Protein AF-0000000075677744 (afdb_homodimer)

Structure (mmCIF, N/CA/C/O backbone):
data_AF-0000000075677744-model_v1
#
loop_
_entity.id
_entity.type
_entity.pdbx_description
1 polymer 'Histidine triad nucleotide-binding protein 1-like isoform X4'
#
loop_
_atom_site.group_PDB
_atom_site.id
_atom_site.type_symbol
_atom_site.label_atom_id
_atom_site.label_alt_id
_atom_site.label_comp_id
_atom_site.label_asym_id
_atom_site.label_entity_id
_atom_site.label_seq_id
_atom_site.pdbx_PDB_ins_code
_atom_site.Cartn_x
_atom_site.Cartn_y
_atom_site.Cartn_z
_atom_site.occupancy
_atom_site.B_iso_or_equiv
_atom_site.auth_seq_id
_atom_site.auth_comp_id
_atom_site.auth_asym_id
_atom_site.auth_atom_id
_atom_site.pdbx_PDB_model_num
ATOM 1 N N . MET A 1 1 ? 2.533 -18.406 10.32 1 29.03 1 MET A N 1
ATOM 2 C CA . MET A 1 1 ? 3.152 -17.172 10.766 1 29.03 1 MET A CA 1
ATOM 3 C C . MET A 1 1 ? 4.602 -17.094 10.305 1 29.03 1 MET A C 1
ATOM 5 O O . MET A 1 1 ? 5.09 -16 9.969 1 29.03 1 MET A O 1
ATOM 9 N N . ALA A 1 2 ? 5.352 -18.141 10.594 1 37.75 2 ALA A N 1
ATOM 10 C CA . ALA A 1 2 ? 6.781 -18.438 10.562 1 37.75 2 ALA A CA 1
ATOM 11 C C . ALA A 1 2 ? 7.32 -18.391 9.141 1 37.75 2 ALA A C 1
ATOM 13 O O . ALA A 1 2 ? 8.445 -17.938 8.906 1 37.75 2 ALA A O 1
ATOM 14 N N . ASP A 1 3 ? 6.336 -18.734 8.195 1 43.22 3 ASP A N 1
ATOM 15 C CA . ASP A 1 3 ? 6.805 -19.281 6.922 1 43.22 3 ASP A CA 1
ATOM 16 C C . ASP A 1 3 ? 7.078 -18.156 5.922 1 43.22 3 ASP A C 1
ATOM 18 O O . ASP A 1 3 ? 8.062 -18.203 5.18 1 43.22 3 ASP A O 1
ATOM 22 N N . GLU A 1 4 ? 6.234 -17.047 6.016 1 44.53 4 GLU A N 1
ATOM 23 C CA . GLU A 1 4 ? 6.453 -16.062 4.969 1 44.53 4 GLU A CA 1
ATOM 24 C C . GLU A 1 4 ? 7.77 -15.312 5.184 1 44.53 4 GLU A C 1
ATOM 26 O O . GLU A 1 4 ? 8.5 -15.047 4.227 1 44.53 4 GLU A O 1
ATOM 31 N N . VAL A 1 5 ? 8.047 -14.969 6.465 1 43.31 5 VAL A N 1
ATOM 32 C CA . VAL A 1 5 ? 9.297 -14.289 6.812 1 43.31 5 VAL A CA 1
ATOM 33 C C . VAL A 1 5 ? 10.484 -15.172 6.438 1 43.31 5 VAL A C 1
ATOM 35 O O . VAL A 1 5 ? 11.477 -14.68 5.895 1 43.31 5 VAL A O 1
ATOM 38 N N . THR A 1 6 ? 10.289 -16.391 6.824 1 42.97 6 THR A N 1
ATOM 39 C CA . THR A 1 6 ? 11.359 -17.328 6.52 1 42.97 6 THR A CA 1
ATOM 40 C C . THR A 1 6 ? 11.562 -17.453 5.012 1 42.97 6 THR A C 1
ATOM 42 O O . THR A 1 6 ? 12.695 -17.484 4.527 1 42.97 6 THR A O 1
ATOM 45 N N . LYS A 1 7 ? 10.484 -17.594 4.281 1 49.62 7 LYS A N 1
ATOM 46 C CA . LYS A 1 7 ? 10.586 -17.688 2.828 1 49.62 7 LYS A CA 1
ATOM 47 C C . LYS A 1 7 ? 11.195 -16.422 2.23 1 49.62 7 LYS A C 1
ATOM 49 O O . LYS A 1 7 ? 11.969 -16.5 1.272 1 49.62 7 LYS A O 1
ATOM 54 N N . ALA A 1 8 ? 10.875 -15.266 2.805 1 48.69 8 ALA A N 1
ATOM 55 C CA . ALA A 1 8 ? 11.422 -13.984 2.357 1 48.69 8 ALA A CA 1
ATOM 56 C C . ALA A 1 8 ? 12.945 -13.977 2.436 1 48.69 8 ALA A C 1
ATOM 58 O O . ALA A 1 8 ? 13.609 -13.383 1.585 1 48.69 8 ALA A O 1
ATOM 59 N N . HIS A 1 9 ? 13.445 -14.57 3.41 1 44.53 9 HIS A N 1
ATOM 60 C CA . HIS A 1 9 ? 14.891 -14.57 3.609 1 44.53 9 HIS A CA 1
ATOM 61 C C . HIS A 1 9 ? 15.586 -15.414 2.545 1 44.53 9 HIS A C 1
ATOM 63 O O . HIS A 1 9 ? 16.75 -15.164 2.221 1 44.53 9 HIS A O 1
ATOM 69 N N . SER A 1 10 ? 14.836 -16.312 2.111 1 46.12 10 SER A N 1
ATOM 70 C CA . SER A 1 10 ? 15.477 -17.203 1.137 1 46.12 10 SER A CA 1
ATOM 71 C C . SER A 1 10 ? 15.102 -16.812 -0.289 1 46.12 10 SER A C 1
ATOM 73 O O . SER A 1 10 ? 15.688 -17.312 -1.25 1 46.12 10 SER A O 1
ATOM 75 N N . ALA A 1 11 ? 14.125 -15.867 -0.365 1 52.75 11 ALA A N 1
ATOM 76 C CA . ALA A 1 11 ? 13.672 -15.469 -1.693 1 52.75 11 ALA A CA 1
ATOM 77 C C . ALA A 1 11 ? 14.695 -14.562 -2.375 1 52.75 11 ALA A C 1
ATOM 79 O O . ALA A 1 11 ? 15.359 -13.766 -1.715 1 52.75 11 ALA A O 1
ATOM 80 N N . ARG A 1 12 ? 15.242 -14.93 -3.475 1 52.38 12 ARG A N 1
ATOM 81 C CA . ARG A 1 12 ? 16.203 -14.117 -4.203 1 52.38 12 ARG A CA 1
ATOM 82 C C . ARG A 1 12 ? 15.547 -13.383 -5.363 1 52.38 12 ARG A C 1
ATOM 84 O O . ARG A 1 12 ? 14.539 -13.852 -5.906 1 52.38 12 ARG A O 1
ATOM 91 N N . GLU A 1 13 ? 15.953 -12.008 -5.551 1 58.19 13 GLU A N 1
ATOM 92 C CA . GLU A 1 13 ? 15.672 -11.281 -6.789 1 58.19 13 GLU A CA 1
ATOM 93 C C . GLU A 1 13 ? 16.188 -12.047 -8.008 1 58.19 13 GLU A C 1
ATOM 95 O O . GLU A 1 13 ? 17.25 -12.68 -7.949 1 58.19 13 GLU A O 1
ATOM 100 N N . GLY A 1 14 ? 15.227 -12.406 -8.898 1 62.28 14 GLY A N 1
ATOM 101 C CA . GLY A 1 14 ? 15.68 -13.047 -10.125 1 62.28 14 GLY A CA 1
ATOM 102 C C . GLY A 1 14 ? 14.953 -14.344 -10.422 1 62.28 14 GLY A C 1
ATOM 103 O O . GLY A 1 14 ? 14.438 -15 -9.516 1 62.28 14 GLY A O 1
ATOM 104 N N . GLY A 1 15 ? 14.641 -14.477 -11.633 1 67.56 15 GLY A N 1
ATOM 105 C CA . GLY A 1 15 ? 14.125 -15.695 -12.234 1 67.56 15 GLY A CA 1
ATOM 106 C C . GLY A 1 15 ? 12.609 -15.781 -12.219 1 67.56 15 GLY A C 1
ATOM 107 O O . GLY A 1 15 ? 11.93 -14.773 -12 1 67.56 15 GLY A O 1
ATOM 108 N N . ASP A 1 16 ? 12.047 -16.859 -12.547 1 84.62 16 ASP A N 1
ATOM 109 C CA . ASP A 1 16 ? 10.617 -17.172 -12.586 1 84.62 16 ASP A CA 1
ATOM 110 C C . ASP A 1 16 ? 10.07 -17.375 -11.18 1 84.62 16 ASP A C 1
ATOM 112 O O . ASP A 1 16 ? 10.734 -17.969 -10.328 1 84.62 16 ASP A O 1
ATOM 116 N N . THR A 1 17 ? 9.07 -16.625 -10.727 1 90.19 17 THR A N 1
ATOM 117 C CA . THR A 1 17 ? 8.422 -16.781 -9.43 1 90.19 17 THR A CA 1
ATOM 118 C C . THR A 1 17 ? 7.117 -17.562 -9.578 1 90.19 17 THR A C 1
ATOM 120 O O . THR A 1 17 ? 6.68 -17.844 -10.695 1 90.19 17 THR A O 1
ATOM 123 N N . ILE A 1 18 ? 6.59 -18.016 -8.461 1 91.75 18 ILE A N 1
ATOM 124 C CA . ILE A 1 18 ? 5.305 -18.688 -8.469 1 91.75 18 ILE A CA 1
ATOM 125 C C . ILE A 1 18 ? 4.246 -17.797 -9.109 1 91.75 18 ILE A C 1
ATOM 127 O O . ILE A 1 18 ? 3.309 -18.297 -9.742 1 91.75 18 ILE A O 1
ATOM 131 N N . PHE A 1 19 ? 4.434 -16.5 -8.969 1 95.25 19 PHE A N 1
ATOM 132 C CA . PHE A 1 19 ? 3.486 -15.562 -9.57 1 95.25 19 PHE A CA 1
ATOM 133 C C . PHE A 1 19 ? 3.57 -15.609 -11.086 1 95.25 19 PHE A C 1
ATOM 135 O O . PHE A 1 19 ? 2.553 -15.492 -11.773 1 95.25 19 PHE A O 1
ATOM 142 N N . GLY A 1 20 ? 4.812 -15.719 -11.539 1 94.19 20 GLY A N 1
ATOM 143 C CA . GLY A 1 20 ? 4.941 -15.922 -12.977 1 94.19 20 GLY A CA 1
ATOM 144 C C . GLY A 1 20 ? 4.184 -17.141 -13.469 1 94.19 20 GLY A C 1
ATOM 145 O O . GLY A 1 20 ? 3.537 -17.078 -14.523 1 94.19 20 GLY A O 1
ATOM 146 N N . LYS A 1 21 ? 4.238 -18.203 -12.75 1 94.5 21 LYS A N 1
ATOM 147 C CA . LYS A 1 21 ? 3.539 -19.438 -13.109 1 94.5 21 LYS A CA 1
ATOM 148 C C . LYS A 1 21 ? 2.027 -19.25 -13.07 1 94.5 21 LYS A C 1
ATOM 150 O O . LYS A 1 21 ? 1.303 -19.797 -13.898 1 94.5 21 LYS A O 1
ATOM 155 N N . ILE A 1 22 ? 1.556 -18.516 -12.102 1 95.5 22 ILE A N 1
ATOM 156 C CA . ILE A 1 22 ? 0.131 -18.219 -12 1 95.5 22 ILE A CA 1
ATOM 157 C C . ILE A 1 22 ? -0.313 -17.391 -13.211 1 95.5 22 ILE A C 1
ATOM 159 O O . ILE A 1 22 ? -1.348 -17.672 -13.812 1 95.5 22 ILE A O 1
ATOM 163 N N . ILE A 1 23 ? 0.49 -16.375 -13.594 1 96.12 23 ILE A N 1
ATOM 164 C CA . ILE A 1 23 ? 0.178 -15.492 -14.711 1 96.12 23 ILE A CA 1
ATOM 165 C C . ILE A 1 23 ? 0.084 -16.312 -16 1 96.12 23 ILE A C 1
ATOM 167 O O . ILE A 1 23 ? -0.808 -16.078 -16.812 1 96.12 23 ILE A O 1
ATOM 171 N N . ARG A 1 24 ? 0.917 -17.234 -16.125 1 95.31 24 ARG A N 1
ATOM 172 C CA . ARG A 1 24 ? 0.969 -18.062 -17.328 1 95.31 24 ARG A CA 1
ATOM 173 C C . ARG A 1 24 ? 0.011 -19.25 -17.219 1 95.31 24 ARG A C 1
ATOM 175 O O . ARG A 1 24 ? 0.01 -20.125 -18.062 1 95.31 24 ARG A O 1
ATOM 182 N N . LYS A 1 25 ? -0.704 -19.406 -16.172 1 95.88 25 LYS A N 1
ATOM 183 C CA . LYS A 1 25 ? -1.74 -20.406 -15.93 1 95.88 25 LYS A CA 1
ATOM 184 C C . LYS A 1 25 ? -1.143 -21.812 -15.852 1 95.88 25 LYS A C 1
ATOM 186 O O . LYS A 1 25 ? -1.769 -22.781 -16.281 1 95.88 25 LYS A O 1
ATOM 191 N N . GLU A 1 26 ? 0.075 -21.859 -15.406 1 94.25 26 GLU A N 1
ATOM 192 C CA . GLU A 1 26 ? 0.743 -23.141 -15.234 1 94.25 26 GLU A CA 1
ATOM 193 C C . GLU A 1 26 ? 0.344 -23.797 -13.914 1 94.25 26 GLU A C 1
ATOM 195 O O . GLU A 1 26 ? 0.481 -25.016 -13.75 1 94.25 26 GLU A O 1
ATOM 200 N N . ILE A 1 27 ? -0.038 -23.047 -12.938 1 93.31 27 ILE A N 1
ATOM 201 C CA . ILE A 1 27 ? -0.562 -23.562 -11.672 1 93.31 27 ILE A CA 1
ATOM 202 C C . ILE A 1 27 ? -1.9 -22.891 -11.367 1 93.31 27 ILE A C 1
ATOM 204 O O . ILE A 1 27 ? -2.146 -21.75 -11.781 1 93.31 27 ILE A O 1
ATOM 208 N N . PRO A 1 28 ? -2.699 -23.672 -10.641 1 94.81 28 PRO A N 1
ATOM 209 C CA . PRO A 1 28 ? -4.016 -23.109 -10.344 1 94.81 28 PRO A CA 1
ATOM 210 C C . PRO A 1 28 ? -3.955 -22 -9.289 1 94.81 28 PRO A C 1
ATOM 212 O O . PRO A 1 28 ? -3.105 -22.047 -8.398 1 94.81 28 PRO A O 1
ATOM 215 N N . ALA A 1 29 ? -4.781 -21.031 -9.328 1 95.56 29 ALA A N 1
ATOM 216 C CA . ALA A 1 29 ? -5.027 -19.969 -8.359 1 95.56 29 ALA A CA 1
ATOM 217 C C . ALA A 1 29 ? -6.5 -19.562 -8.367 1 95.56 29 ALA A C 1
ATOM 219 O O . ALA A 1 29 ? -7.191 -19.719 -9.375 1 95.56 29 ALA A O 1
ATOM 220 N N . ASP A 1 30 ? -6.984 -19.188 -7.262 1 97.88 30 ASP A N 1
ATOM 221 C CA . ASP A 1 30 ? -8.344 -18.656 -7.18 1 97.88 30 ASP A CA 1
ATOM 222 C C . ASP A 1 30 ? -8.406 -17.219 -7.664 1 97.88 30 ASP A C 1
ATOM 224 O O . ASP A 1 30 ? -8.453 -16.281 -6.855 1 97.88 30 ASP A O 1
ATOM 228 N N . ILE A 1 31 ? -8.492 -17.062 -8.969 1 98.38 31 ILE A N 1
ATOM 229 C CA . ILE A 1 31 ? -8.43 -15.758 -9.617 1 98.38 31 ILE A CA 1
ATOM 230 C C . ILE A 1 31 ? -9.773 -15.047 -9.469 1 98.38 31 ILE A C 1
ATOM 232 O O . ILE A 1 31 ? -10.82 -15.617 -9.789 1 98.38 31 ILE A O 1
ATOM 236 N N . ILE A 1 32 ? -9.711 -13.828 -9.039 1 98.75 32 ILE A N 1
ATOM 237 C CA . ILE A 1 32 ? -10.961 -13.102 -8.836 1 98.75 32 ILE A CA 1
ATOM 238 C C . ILE A 1 32 ? -11.047 -11.938 -9.812 1 98.75 32 ILE A C 1
ATOM 240 O O . ILE A 1 32 ? -12.094 -11.297 -9.945 1 98.75 32 ILE A O 1
ATOM 244 N N . TYR A 1 33 ? -9.984 -11.594 -10.445 1 98.88 33 TYR A N 1
ATOM 245 C CA . TYR A 1 33 ? -9.953 -10.539 -11.453 1 98.88 33 TYR A CA 1
ATOM 246 C C . TYR A 1 33 ? -8.766 -10.711 -12.383 1 98.88 33 TYR A C 1
ATOM 248 O O . TYR A 1 33 ? -7.684 -11.125 -11.953 1 98.88 33 TYR A O 1
ATOM 256 N N . GLU A 1 34 ? -8.953 -10.414 -13.594 1 98.69 34 GLU A N 1
ATOM 257 C CA . GLU A 1 34 ? -7.852 -10.414 -14.547 1 98.69 34 GLU A CA 1
ATOM 258 C C . GLU A 1 34 ? -8.117 -9.453 -15.703 1 98.69 34 GLU A C 1
ATOM 260 O O . GLU A 1 34 ? -9.242 -9.375 -16.203 1 98.69 34 GLU A O 1
ATOM 265 N N . ASP A 1 35 ? -7.18 -8.719 -16.094 1 98.56 35 ASP A N 1
ATOM 266 C CA . ASP A 1 35 ? -7.184 -7.957 -17.328 1 98.56 35 ASP A CA 1
ATOM 267 C C . ASP A 1 35 ? -5.82 -8.016 -18.016 1 98.56 35 ASP A C 1
ATOM 269 O O . ASP A 1 35 ? -5.016 -8.906 -17.734 1 98.56 35 ASP A O 1
ATOM 273 N N . ASP A 1 36 ? -5.504 -7.129 -18.922 1 98.12 36 ASP A N 1
ATOM 274 C CA . ASP A 1 36 ? -4.281 -7.211 -19.719 1 98.12 36 ASP A CA 1
ATOM 275 C C . ASP A 1 36 ? -3.059 -6.828 -18.891 1 98.12 36 ASP A C 1
ATOM 277 O O . ASP A 1 36 ? -1.935 -7.215 -19.219 1 98.12 36 ASP A O 1
ATOM 281 N N . GLN A 1 37 ? -3.246 -6.18 -17.766 1 98.69 37 GLN A N 1
ATOM 282 C CA . GLN A 1 37 ? -2.115 -5.594 -17.062 1 98.69 37 GLN A CA 1
ATOM 283 C C . GLN A 1 37 ? -1.858 -6.316 -15.742 1 98.69 37 GLN A C 1
ATOM 285 O O . GLN A 1 37 ? -0.738 -6.301 -15.227 1 98.69 37 GLN A O 1
ATOM 290 N N . CYS A 1 38 ? -2.908 -6.871 -15.148 1 98.69 38 CYS A N 1
ATOM 291 C CA . CYS A 1 38 ? -2.703 -7.414 -13.812 1 98.69 38 CYS A CA 1
ATOM 292 C C . CYS A 1 38 ? -3.672 -8.555 -13.531 1 98.69 38 CYS A C 1
ATOM 294 O O . CYS A 1 38 ? -4.535 -8.859 -14.359 1 98.69 38 CYS A O 1
ATOM 296 N N . LEU A 1 39 ? -3.361 -9.234 -12.523 1 98.31 39 LEU A N 1
ATOM 297 C CA . LEU A 1 39 ? -4.141 -10.344 -12 1 98.31 39 LEU A CA 1
ATOM 298 C C . LEU A 1 39 ? -4.367 -10.188 -10.5 1 98.31 39 LEU A C 1
ATOM 300 O O . LEU A 1 39 ? -3.492 -9.695 -9.781 1 98.31 39 LEU A O 1
ATOM 304 N N . ALA A 1 40 ? -5.602 -10.555 -10.008 1 98.88 40 ALA A N 1
ATOM 305 C CA . ALA A 1 40 ? -5.883 -10.648 -8.578 1 98.88 40 ALA A CA 1
ATOM 306 C C . ALA A 1 40 ? -6.348 -12.055 -8.203 1 98.88 40 ALA A C 1
ATOM 308 O O . ALA A 1 40 ? -7.129 -12.672 -8.93 1 98.88 40 ALA A O 1
ATOM 309 N N . PHE A 1 41 ? -5.867 -12.578 -7.121 1 98.69 41 PHE A N 1
ATOM 310 C CA . PHE A 1 41 ? -6.242 -13.914 -6.691 1 98.69 41 PHE A CA 1
ATOM 311 C C . PHE A 1 41 ? -6.156 -14.047 -5.176 1 98.69 41 PHE A C 1
ATOM 313 O O . PHE A 1 41 ? -5.406 -13.312 -4.527 1 98.69 41 PHE A O 1
ATOM 320 N N . ARG A 1 42 ? -6.906 -14.898 -4.645 1 98.5 42 ARG A N 1
ATOM 321 C CA . ARG A 1 42 ? -6.926 -15.094 -3.201 1 98.5 42 ARG A CA 1
ATOM 322 C C . ARG A 1 42 ? -5.672 -15.828 -2.73 1 98.5 42 ARG A C 1
ATOM 324 O O . ARG A 1 42 ? -5.219 -16.781 -3.377 1 98.5 42 ARG A O 1
ATOM 331 N N . ASP A 1 43 ? -5.145 -15.344 -1.706 1 97.12 43 ASP A N 1
ATOM 332 C CA . ASP A 1 43 ? -3.969 -16 -1.145 1 97.12 43 ASP A CA 1
ATOM 333 C C . ASP A 1 43 ? -4.328 -17.359 -0.546 1 97.12 43 ASP A C 1
ATOM 335 O O . ASP A 1 43 ? -5.355 -17.5 0.123 1 97.12 43 ASP A O 1
ATOM 339 N N . ILE A 1 44 ? -3.562 -18.312 -0.699 1 93.81 44 ILE A N 1
ATOM 340 C CA . ILE A 1 44 ? -3.844 -19.672 -0.247 1 93.81 44 ILE A CA 1
ATOM 341 C C . ILE A 1 44 ? -3.52 -19.797 1.24 1 93.81 44 ILE A C 1
ATOM 343 O O . ILE A 1 44 ? -3.936 -20.75 1.893 1 93.81 44 ILE A O 1
ATOM 347 N N . ASN A 1 45 ? -2.705 -18.953 1.801 1 94.31 45 ASN A N 1
ATOM 348 C CA . ASN A 1 45 ? -2.41 -18.844 3.227 1 94.31 45 ASN A CA 1
ATOM 349 C C . ASN A 1 45 ? -2.893 -17.531 3.812 1 94.31 45 ASN A C 1
ATOM 351 O O . ASN A 1 45 ? -2.084 -16.703 4.246 1 94.31 45 ASN A O 1
ATOM 355 N N . PRO A 1 46 ? -4.105 -17.391 3.904 1 97.19 46 PRO A N 1
ATOM 356 C CA . PRO A 1 46 ? -4.66 -16.078 4.285 1 97.19 46 PRO A CA 1
ATOM 357 C C . PRO A 1 46 ? -4.273 -15.672 5.703 1 97.19 46 PRO A C 1
ATOM 359 O O . PRO A 1 46 ? -4.227 -16.516 6.605 1 97.19 46 PRO A O 1
ATOM 362 N N . GLN A 1 47 ? -3.891 -14.414 5.871 1 97.25 47 GLN A N 1
ATOM 363 C CA . GLN A 1 47 ? -3.555 -13.82 7.16 1 97.25 47 GLN A CA 1
ATOM 364 C C . GLN A 1 47 ? -4.734 -13.031 7.727 1 97.25 47 GLN A C 1
ATOM 366 O O . GLN A 1 47 ? -4.602 -12.344 8.742 1 97.25 47 GLN A O 1
ATOM 371 N N . ALA A 1 48 ? -5.902 -12.984 7.117 1 98.06 48 ALA A N 1
ATOM 372 C CA . ALA A 1 48 ? -7.18 -12.383 7.488 1 98.06 48 ALA A CA 1
ATOM 373 C C . ALA A 1 48 ? -8.344 -13.117 6.82 1 98.06 48 ALA A C 1
ATOM 375 O O . ALA A 1 48 ? -8.141 -13.906 5.895 1 98.06 48 ALA A O 1
ATOM 376 N N . PRO A 1 49 ? -9.57 -12.93 7.289 1 98.62 49 PRO A N 1
ATOM 377 C CA . PRO A 1 49 ? -10.703 -13.617 6.672 1 98.62 49 PRO A CA 1
ATOM 378 C C . PRO A 1 49 ? -10.781 -13.391 5.164 1 98.62 49 PRO A C 1
ATOM 380 O O . PRO A 1 49 ? -11.148 -14.305 4.418 1 98.62 49 PRO A O 1
ATOM 383 N N . VAL A 1 50 ? -10.531 -12.219 4.754 1 98.69 50 VAL A N 1
ATOM 384 C CA . VAL A 1 50 ? -10.352 -11.898 3.342 1 98.69 50 VAL A CA 1
ATOM 385 C C . VAL A 1 50 ? -8.906 -11.492 3.088 1 98.69 50 VAL A C 1
ATOM 387 O O . VAL A 1 50 ? -8.375 -10.594 3.758 1 98.69 50 VAL A O 1
ATOM 390 N N . HIS A 1 51 ? -8.211 -12.133 2.305 1 98.81 51 HIS A N 1
ATOM 391 C CA . HIS A 1 51 ? -6.836 -11.844 1.922 1 98.81 51 HIS A CA 1
ATOM 392 C C . HIS A 1 51 ? -6.582 -12.203 0.463 1 98.81 51 HIS A C 1
ATOM 394 O O . HIS A 1 51 ? -6.59 -13.383 0.1 1 98.81 51 HIS A O 1
ATOM 400 N N . PHE A 1 52 ? -6.406 -11.266 -0.363 1 98.88 52 PHE A N 1
ATOM 401 C CA . PHE A 1 52 ? -6.082 -11.508 -1.764 1 98.88 52 PHE A CA 1
ATOM 402 C C . PHE A 1 52 ? -4.922 -10.625 -2.211 1 98.88 52 PHE A C 1
ATOM 404 O O . PHE A 1 52 ? -4.539 -9.688 -1.504 1 98.88 52 PHE A O 1
ATOM 411 N N . LEU A 1 53 ? -4.359 -10.953 -3.344 1 98.81 53 LEU A N 1
ATOM 412 C CA . LEU A 1 53 ? -3.217 -10.25 -3.918 1 98.81 53 LEU A CA 1
ATOM 413 C C . LEU A 1 53 ? -3.58 -9.633 -5.266 1 98.81 53 LEU A C 1
ATOM 415 O O . LEU A 1 53 ? -4.363 -10.211 -6.023 1 98.81 53 LEU A O 1
ATOM 419 N N . VAL A 1 54 ? -3.105 -8.523 -5.57 1 98.94 54 VAL A N 1
ATOM 420 C CA . VAL A 1 54 ? -3.121 -7.926 -6.902 1 98.94 54 VAL A CA 1
ATOM 421 C C . VAL A 1 54 ? -1.693 -7.805 -7.434 1 98.94 54 VAL A C 1
ATOM 423 O O . VAL A 1 54 ? -0.835 -7.199 -6.785 1 98.94 54 VAL A O 1
ATOM 426 N N . ILE A 1 55 ? -1.414 -8.391 -8.578 1 98.69 55 ILE A N 1
ATOM 427 C CA . ILE A 1 55 ? -0.049 -8.422 -9.086 1 98.69 55 ILE A CA 1
ATOM 428 C C . ILE A 1 55 ? -0.032 -7.957 -10.539 1 98.69 55 ILE A C 1
ATOM 430 O O . ILE A 1 55 ? -0.978 -8.211 -11.289 1 98.69 55 ILE A O 1
ATOM 434 N N . PRO A 1 56 ? 0.981 -7.195 -10.93 1 98.75 56 PRO A N 1
ATOM 435 C CA . PRO A 1 56 ? 1.153 -6.895 -12.352 1 98.75 56 PRO A CA 1
ATOM 436 C C . PRO A 1 56 ? 1.616 -8.109 -13.156 1 98.75 56 PRO A C 1
ATOM 438 O O . PRO A 1 56 ? 2.371 -8.938 -12.648 1 98.75 56 PRO A O 1
ATOM 441 N N . LYS A 1 57 ? 1.139 -8.203 -14.352 1 97.88 57 LYS A N 1
ATOM 442 C CA . LYS A 1 57 ? 1.668 -9.227 -15.242 1 97.88 57 LYS A CA 1
ATOM 443 C C . LYS A 1 57 ? 3.109 -8.922 -15.641 1 97.88 57 LYS A C 1
ATOM 445 O O . LYS A 1 57 ? 3.902 -9.836 -15.875 1 97.88 57 LYS A O 1
ATOM 450 N N . LYS A 1 58 ? 3.434 -7.641 -15.758 1 96.94 58 LYS A N 1
ATOM 451 C CA . LYS A 1 58 ? 4.824 -7.23 -15.945 1 96.94 58 LYS A CA 1
ATOM 452 C C . LYS A 1 58 ? 5.68 -7.633 -14.742 1 96.94 58 LYS A C 1
ATOM 454 O O . LYS A 1 58 ? 5.32 -7.348 -13.602 1 96.94 58 LYS A O 1
ATOM 459 N N . PRO A 1 59 ? 6.758 -8.305 -14.977 1 95.69 59 PRO A N 1
ATOM 460 C CA . PRO A 1 59 ? 7.613 -8.688 -13.852 1 95.69 59 PRO A CA 1
ATOM 461 C C . PRO A 1 59 ? 8.375 -7.5 -13.266 1 95.69 59 PRO A C 1
ATOM 463 O O . PRO A 1 59 ? 9.305 -6.988 -13.891 1 95.69 59 PRO A O 1
ATOM 466 N N . ILE A 1 60 ? 8 -7.035 -12.18 1 96.88 60 ILE A N 1
ATOM 467 C CA . ILE A 1 60 ? 8.695 -6.035 -11.367 1 96.88 60 ILE A CA 1
ATOM 468 C C . ILE A 1 60 ? 9.094 -6.645 -10.031 1 96.88 60 ILE A C 1
ATOM 470 O O . ILE A 1 60 ? 8.242 -6.98 -9.211 1 96.88 60 ILE A O 1
ATOM 474 N N . PRO A 1 61 ? 10.32 -6.758 -9.781 1 97 61 PRO A N 1
ATOM 475 C CA . PRO A 1 61 ? 10.734 -7.539 -8.609 1 97 61 PRO A CA 1
ATOM 476 C C . PRO A 1 61 ? 10.391 -6.855 -7.289 1 97 61 PRO A C 1
ATOM 478 O O . PRO A 1 61 ? 10.039 -7.531 -6.316 1 97 61 PRO A O 1
ATOM 481 N N . GLN A 1 62 ? 10.547 -5.512 -7.254 1 98 62 GLN A N 1
ATOM 482 C CA . GLN A 1 62 ? 10.32 -4.695 -6.066 1 98 62 GLN A CA 1
ATOM 483 C C . GLN A 1 62 ? 9.773 -3.32 -6.441 1 98 62 GLN A C 1
ATOM 485 O O . GLN A 1 62 ? 10.078 -2.799 -7.52 1 98 62 GLN A O 1
ATOM 490 N N . LEU A 1 63 ? 8.977 -2.799 -5.512 1 98.69 63 LEU A N 1
ATOM 491 C CA . LEU A 1 63 ? 8.531 -1.427 -5.742 1 98.69 63 LEU A CA 1
ATOM 492 C C . LEU A 1 63 ? 9.727 -0.486 -5.859 1 98.69 63 LEU A C 1
ATOM 494 O O . LEU A 1 63 ? 9.734 0.411 -6.707 1 98.69 63 LEU A O 1
ATOM 498 N N . SER A 1 64 ? 10.766 -0.707 -5.004 1 98.56 64 SER A N 1
ATOM 499 C CA . SER A 1 64 ? 11.969 0.124 -5.016 1 98.56 64 SER A CA 1
ATOM 500 C C . SER A 1 64 ? 12.695 0.03 -6.352 1 98.56 64 SER A C 1
ATOM 502 O O . SER A 1 64 ? 13.516 0.891 -6.68 1 98.56 64 SER A O 1
ATOM 504 N N . LYS A 1 65 ? 12.422 -0.964 -7.152 1 97.62 65 LYS A N 1
ATOM 505 C CA . LYS A 1 65 ? 13.102 -1.182 -8.43 1 97.62 65 LYS A CA 1
ATOM 506 C C . LYS A 1 65 ? 12.18 -0.855 -9.602 1 97.62 65 LYS A C 1
ATOM 508 O O . LYS A 1 65 ? 12.57 -1.017 -10.766 1 97.62 65 LYS A O 1
ATOM 513 N N . ALA A 1 66 ? 10.938 -0.491 -9.297 1 98.19 66 ALA A N 1
ATOM 514 C CA . ALA A 1 66 ? 10.055 -0.009 -10.352 1 98.19 66 ALA A CA 1
ATOM 515 C C . ALA A 1 66 ? 10.625 1.245 -11.016 1 98.19 66 ALA A C 1
ATOM 517 O O . ALA A 1 66 ? 11.5 1.904 -10.453 1 98.19 66 ALA A O 1
ATOM 518 N N . GLU A 1 67 ? 10.172 1.534 -12.18 1 97.94 67 GLU A N 1
ATOM 519 C CA . GLU A 1 67 ? 10.609 2.701 -12.93 1 97.94 67 GLU A CA 1
ATOM 520 C C . GLU A 1 67 ? 9.484 3.719 -13.086 1 97.94 67 GLU A C 1
ATOM 522 O O . GLU A 1 67 ? 8.312 3.396 -12.859 1 97.94 67 GLU A O 1
ATOM 527 N N . ASP A 1 68 ? 9.883 4.926 -13.477 1 98 68 ASP A N 1
ATOM 528 C CA . ASP A 1 68 ? 8.875 5.969 -13.656 1 98 68 ASP A CA 1
ATOM 529 C C . ASP A 1 68 ? 7.844 5.559 -14.703 1 98 68 ASP A C 1
ATOM 531 O O . ASP A 1 68 ? 6.672 5.926 -14.602 1 98 68 ASP A O 1
ATOM 535 N N . GLY A 1 69 ? 8.289 4.797 -15.672 1 98.25 69 GLY A N 1
ATOM 536 C CA . GLY A 1 69 ? 7.402 4.316 -16.719 1 98.25 69 GLY A CA 1
ATOM 537 C C . GLY A 1 69 ? 6.359 3.338 -16.219 1 98.25 69 GLY A C 1
ATOM 538 O O . GLY A 1 69 ? 5.387 3.045 -16.922 1 98.25 69 GLY A O 1
ATOM 539 N N . ASP A 1 70 ? 6.465 2.879 -14.969 1 98.62 70 ASP A N 1
ATOM 540 C CA . ASP A 1 70 ? 5.527 1.923 -14.391 1 98.62 70 ASP A CA 1
ATOM 541 C C . ASP A 1 70 ? 4.395 2.641 -13.664 1 98.62 70 ASP A C 1
ATOM 543 O O . ASP A 1 70 ? 3.523 1.997 -13.07 1 98.62 70 ASP A O 1
ATOM 547 N N . GLU A 1 71 ? 4.383 3.938 -13.711 1 98.75 71 GLU A N 1
ATOM 548 C CA . GLU A 1 71 ? 3.457 4.75 -12.93 1 98.75 71 GLU A CA 1
ATOM 549 C C . GLU A 1 71 ? 2.008 4.363 -13.203 1 98.75 71 GLU A C 1
ATOM 551 O O . GLU A 1 71 ? 1.234 4.121 -12.273 1 98.75 71 GLU A O 1
ATOM 556 N N . GLN A 1 72 ? 1.635 4.312 -14.477 1 98.5 72 GLN A N 1
ATOM 557 C CA . GLN A 1 72 ? 0.265 3.975 -14.844 1 98.5 72 GLN A CA 1
ATOM 558 C C . GLN A 1 72 ? -0.1 2.57 -14.367 1 98.5 72 GLN A C 1
ATOM 560 O O . GLN A 1 72 ? -1.21 2.344 -13.883 1 98.5 72 GLN A O 1
ATOM 565 N N . LEU A 1 73 ? 0.801 1.643 -14.547 1 98.81 73 LEU A N 1
ATOM 566 C CA . LEU A 1 73 ? 0.58 0.265 -14.117 1 98.81 73 LEU A CA 1
ATOM 567 C C . LEU A 1 73 ? 0.369 0.19 -12.609 1 98.81 73 LEU A C 1
ATOM 569 O O . LEU A 1 73 ? -0.542 -0.495 -12.141 1 98.81 73 LEU A O 1
ATOM 573 N N . LEU A 1 74 ? 1.201 0.878 -11.859 1 98.88 74 LEU A N 1
ATOM 574 C CA . LEU A 1 74 ? 1.094 0.891 -10.398 1 98.88 74 LEU A CA 1
ATOM 575 C C . LEU A 1 74 ? -0.247 1.47 -9.961 1 98.88 74 LEU A C 1
ATOM 577 O O . LEU A 1 74 ? -0.882 0.947 -9.039 1 98.88 74 LEU A O 1
ATOM 581 N N . GLY A 1 75 ? -0.664 2.566 -10.57 1 98.88 75 GLY A N 1
ATOM 582 C CA . GLY A 1 75 ? -1.981 3.119 -10.297 1 98.88 75 GLY A CA 1
ATOM 583 C C . GLY A 1 75 ? -3.109 2.154 -10.609 1 98.88 75 GLY A C 1
ATOM 584 O O . GLY A 1 75 ? -4.082 2.064 -9.859 1 98.88 75 GLY A O 1
ATOM 585 N N . HIS A 1 76 ? -2.957 1.477 -11.734 1 98.88 76 HIS A N 1
ATOM 586 C CA . HIS A 1 76 ? -3.949 0.486 -12.141 1 98.88 76 HIS A CA 1
ATOM 587 C C . HIS A 1 76 ? -4.09 -0.61 -11.086 1 98.88 76 HIS A C 1
ATOM 589 O O . HIS A 1 76 ? -5.203 -1.053 -10.789 1 98.88 76 HIS A O 1
ATOM 595 N N . LEU A 1 77 ? -2.971 -1.064 -10.516 1 98.94 77 LEU A N 1
ATOM 596 C CA . LEU A 1 77 ? -3.029 -2.076 -9.469 1 98.94 77 LEU A CA 1
ATOM 597 C C . LEU A 1 77 ? -3.879 -1.595 -8.297 1 98.94 77 LEU A C 1
ATOM 599 O O . LEU A 1 77 ? -4.688 -2.354 -7.758 1 98.94 77 LEU A O 1
ATOM 603 N N . MET A 1 78 ? -3.709 -0.329 -7.855 1 98.94 78 MET A N 1
ATOM 604 C CA . MET A 1 78 ? -4.457 0.218 -6.727 1 98.94 78 MET A CA 1
ATOM 605 C C . MET A 1 78 ? -5.941 0.314 -7.051 1 98.94 78 MET A C 1
ATOM 607 O O . MET A 1 78 ? -6.789 0.04 -6.199 1 98.94 78 MET A O 1
ATOM 611 N N . VAL A 1 79 ? -6.262 0.712 -8.258 1 98.88 79 VAL A N 1
ATOM 612 C CA . VAL A 1 79 ? -7.652 0.806 -8.688 1 98.88 79 VAL A CA 1
ATOM 613 C C . VAL A 1 79 ? -8.289 -0.581 -8.672 1 98.88 79 VAL A C 1
ATOM 615 O O . VAL A 1 79 ? -9.422 -0.746 -8.203 1 98.88 79 VAL A O 1
ATOM 618 N N . VAL A 1 80 ? -7.578 -1.553 -9.227 1 98.88 80 VAL A N 1
ATOM 619 C CA . VAL A 1 80 ? -8.078 -2.922 -9.234 1 98.88 80 VAL A CA 1
ATOM 620 C C . VAL A 1 80 ? -8.25 -3.422 -7.805 1 98.88 80 VAL A C 1
ATOM 622 O O . VAL A 1 80 ? -9.234 -4.102 -7.492 1 98.88 80 VAL A O 1
ATOM 625 N N . ALA A 1 81 ? -7.309 -3.084 -6.945 1 98.88 81 ALA A N 1
ATOM 626 C CA . ALA A 1 81 ? -7.398 -3.479 -5.539 1 98.88 81 ALA A CA 1
ATOM 627 C C . ALA A 1 81 ? -8.695 -2.984 -4.914 1 98.88 81 ALA A C 1
ATOM 629 O O . ALA A 1 81 ? -9.406 -3.746 -4.246 1 98.88 81 ALA A O 1
ATOM 630 N N . ARG A 1 82 ? -8.977 -1.687 -5.07 1 98.56 82 ARG A N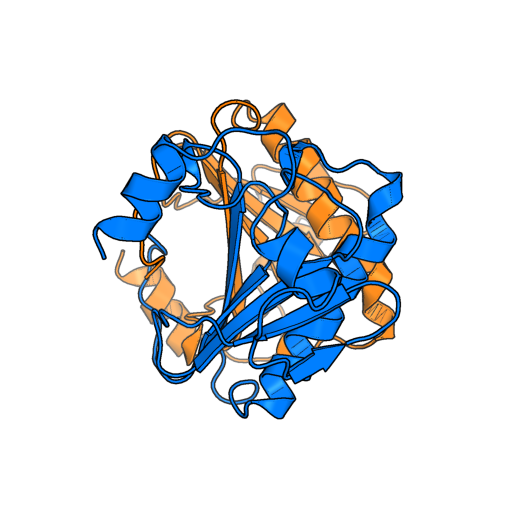 1
ATOM 631 C CA . ARG A 1 82 ? -10.195 -1.144 -4.473 1 98.56 82 ARG A CA 1
ATOM 632 C C . ARG A 1 82 ? -11.438 -1.807 -5.059 1 98.56 82 ARG A C 1
ATOM 634 O O . ARG A 1 82 ? -12.406 -2.068 -4.344 1 98.56 82 ARG A O 1
ATOM 641 N N . LYS A 1 83 ? -11.453 -2.051 -6.426 1 98.81 83 LYS A N 1
ATOM 642 C CA . LYS A 1 83 ? -12.586 -2.719 -7.066 1 98.81 83 LYS A CA 1
ATOM 643 C C . LYS A 1 83 ? -12.789 -4.121 -6.5 1 98.81 83 LYS A C 1
ATOM 645 O O . LYS A 1 83 ? -13.914 -4.52 -6.203 1 98.81 83 LYS A O 1
ATOM 650 N N . CYS A 1 84 ? -11.703 -4.855 -6.371 1 98.88 84 CYS A N 1
ATOM 651 C CA . CYS A 1 84 ? -11.766 -6.211 -5.836 1 98.88 84 CYS A CA 1
ATOM 652 C C . CYS A 1 84 ? -12.211 -6.199 -4.379 1 98.88 84 CYS A C 1
ATOM 654 O O . CYS A 1 84 ? -12.914 -7.109 -3.932 1 98.88 84 CYS A O 1
ATOM 656 N N . ALA A 1 85 ? -11.742 -5.195 -3.611 1 98.88 85 ALA A N 1
ATOM 657 C CA . ALA A 1 85 ? -12.188 -5.059 -2.227 1 98.88 85 ALA A CA 1
ATOM 658 C C . ALA A 1 85 ? -13.703 -4.918 -2.145 1 98.88 85 ALA A C 1
ATOM 660 O O . ALA A 1 85 ? -14.336 -5.492 -1.257 1 98.88 85 ALA A O 1
ATOM 661 N N . LYS A 1 86 ? -14.258 -4.098 -3.031 1 98.75 86 LYS A N 1
ATOM 662 C CA . LYS A 1 86 ? -15.711 -3.963 -3.113 1 98.75 86 LYS A CA 1
ATOM 663 C C . LYS A 1 86 ? -16.375 -5.293 -3.467 1 98.75 86 LYS A C 1
ATOM 665 O O . LYS A 1 86 ? -17.344 -5.699 -2.832 1 98.75 86 LYS A O 1
ATOM 670 N N . GLN A 1 87 ? -15.852 -5.945 -4.461 1 98.62 87 GLN A N 1
ATOM 671 C CA . GLN A 1 87 ? -16.375 -7.223 -4.922 1 98.62 87 GLN A CA 1
ATOM 672 C C . GLN A 1 87 ? -16.344 -8.266 -3.809 1 98.62 87 GLN A C 1
ATOM 674 O O . GLN A 1 87 ? -17.234 -9.117 -3.717 1 98.62 87 GLN A O 1
ATOM 679 N N . GLN A 1 88 ? -15.305 -8.203 -2.969 1 98.56 88 GLN A N 1
ATOM 680 C CA . GLN A 1 88 ? -15.117 -9.172 -1.895 1 98.56 88 GLN A CA 1
ATOM 681 C C . GLN A 1 88 ? -15.883 -8.766 -0.639 1 98.56 88 GLN A C 1
ATOM 683 O O . GLN A 1 88 ? -15.812 -9.445 0.386 1 98.56 88 GLN A O 1
ATOM 688 N N . GLY A 1 89 ? -16.531 -7.613 -0.667 1 98.44 89 GLY A N 1
ATOM 689 C CA . GLY A 1 89 ? -17.453 -7.211 0.392 1 98.44 89 GLY A CA 1
ATOM 690 C C . GLY A 1 89 ? -16.75 -6.566 1.569 1 98.44 89 GLY A C 1
ATOM 691 O O . GLY A 1 89 ? -17.25 -6.586 2.691 1 98.44 89 GLY A O 1
ATOM 692 N N . ILE A 1 90 ? -15.547 -6.008 1.363 1 98.62 90 ILE A N 1
ATOM 693 C CA . ILE A 1 90 ? -14.82 -5.469 2.506 1 98.62 90 ILE A CA 1
ATOM 694 C C . ILE A 1 90 ? -14.633 -3.963 2.332 1 98.62 90 ILE A C 1
ATOM 696 O O . ILE A 1 90 ? -14.008 -3.309 3.172 1 98.62 90 ILE A O 1
ATOM 700 N N . ALA A 1 91 ? -15.172 -3.365 1.285 1 98.38 91 ALA A N 1
ATOM 701 C CA . ALA A 1 91 ? -14.969 -1.944 1.011 1 98.38 91 ALA A CA 1
ATOM 702 C C . ALA A 1 91 ? -15.672 -1.0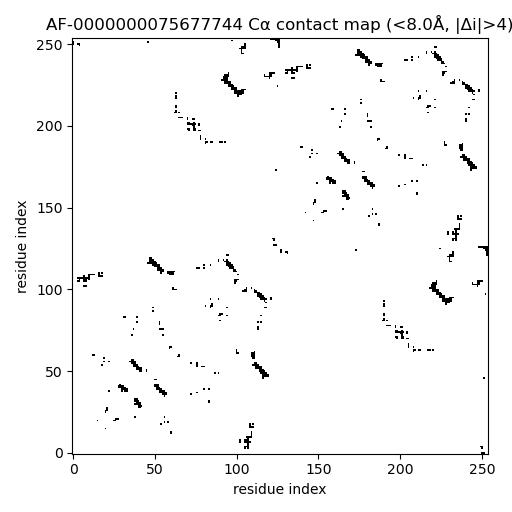79 2.053 1 98.38 91 ALA A C 1
ATOM 704 O O . ALA A 1 91 ? -15.148 -0.037 2.457 1 98.38 91 ALA A O 1
ATOM 705 N N . ASP A 1 92 ? -16.812 -1.475 2.529 1 97.62 92 ASP A N 1
ATOM 706 C CA . ASP A 1 92 ? -17.609 -0.66 3.432 1 97.62 92 ASP A CA 1
ATOM 707 C C . ASP A 1 92 ? -17.031 -0.662 4.844 1 97.62 92 ASP A C 1
ATOM 709 O O . ASP A 1 92 ? -16.969 0.38 5.5 1 97.62 92 ASP A O 1
ATOM 713 N N . SER A 1 93 ? -16.656 -1.867 5.305 1 97.88 93 SER A N 1
ATOM 714 C CA . SER A 1 93 ? -16.078 -1.968 6.648 1 97.88 93 SER A CA 1
ATOM 715 C C . SER A 1 93 ? -14.656 -1.426 6.688 1 97.88 93 SER A C 1
ATOM 717 O O . SER A 1 93 ? -14.203 -0.941 7.727 1 97.88 93 SER A O 1
ATOM 719 N N . GLY A 1 94 ? -13.984 -1.614 5.492 1 98.25 94 GLY A N 1
ATOM 720 C CA . GLY A 1 94 ? -12.602 -1.194 5.406 1 98.25 94 GLY A CA 1
ATOM 721 C C . GLY A 1 94 ? -11.633 -2.354 5.234 1 98.25 94 GLY A C 1
ATOM 722 O O . GLY A 1 94 ? -12.023 -3.516 5.363 1 98.25 94 GLY A O 1
ATOM 723 N N . PHE A 1 95 ? -10.422 -2.074 4.914 1 98.88 95 PHE A N 1
ATOM 724 C CA . PHE A 1 95 ? -9.367 -3.051 4.672 1 98.88 95 PHE A CA 1
ATOM 725 C C . PHE A 1 95 ? -7.988 -2.404 4.789 1 98.88 95 PHE A C 1
ATOM 727 O O . PHE A 1 95 ? -7.883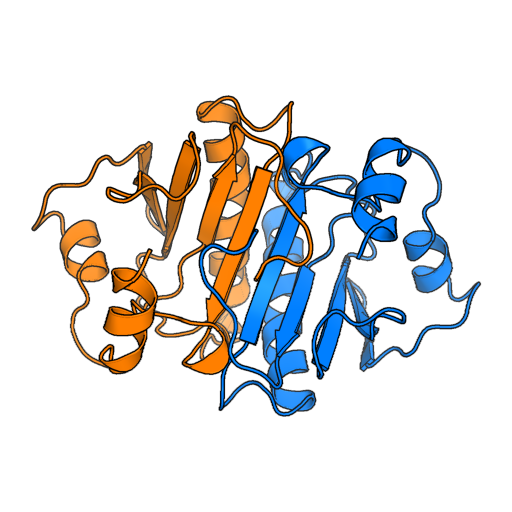 -1.189 4.965 1 98.88 95 PHE A O 1
ATOM 734 N N . ARG A 1 96 ? -6.949 -3.16 4.758 1 98.81 96 ARG A N 1
ATOM 7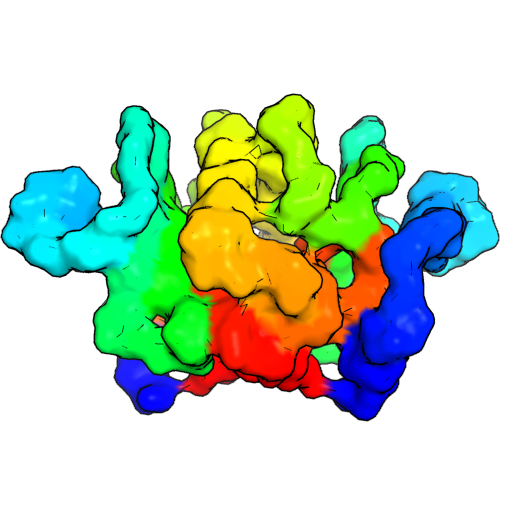35 C CA . ARG A 1 96 ? -5.562 -2.701 4.719 1 98.81 96 ARG A CA 1
ATOM 736 C C . ARG A 1 96 ? -4.852 -3.215 3.469 1 98.81 96 ARG A C 1
ATOM 738 O O . ARG A 1 96 ? -5.02 -4.375 3.086 1 98.81 96 ARG A O 1
ATOM 745 N N . MET A 1 97 ? -4.211 -2.344 2.764 1 98.94 97 MET A N 1
ATOM 746 C CA . MET A 1 97 ? -3.348 -2.711 1.646 1 98.94 97 MET A CA 1
ATOM 747 C C . MET A 1 97 ? -1.879 -2.65 2.051 1 98.94 97 MET A C 1
ATOM 749 O O . MET A 1 97 ? -1.444 -1.684 2.68 1 98.94 97 MET A O 1
ATOM 753 N N . VAL A 1 98 ? -1.067 -3.654 1.735 1 98.88 98 VAL A N 1
ATOM 754 C CA . VAL A 1 98 ? 0.334 -3.721 2.137 1 98.88 98 VAL A CA 1
ATOM 755 C C . VAL A 1 98 ? 1.197 -4.105 0.939 1 98.88 98 VAL A C 1
ATOM 757 O O . VAL A 1 98 ? 0.833 -4.992 0.162 1 98.88 98 VAL A O 1
ATOM 760 N N . VAL A 1 99 ? 2.232 -3.482 0.735 1 98.81 99 VAL A N 1
ATOM 761 C CA . VAL A 1 99 ? 3.297 -3.867 -0.186 1 98.81 99 VAL A CA 1
ATOM 762 C C . VAL A 1 99 ? 4.59 -4.102 0.59 1 98.81 99 VAL A C 1
ATOM 764 O O . VAL A 1 99 ? 5.09 -3.201 1.268 1 98.81 99 VAL A O 1
ATOM 767 N N . ASN A 1 100 ? 5.09 -5.277 0.555 1 98.5 100 ASN A N 1
ATOM 768 C CA . ASN A 1 100 ? 6.398 -5.605 1.106 1 98.5 100 ASN A CA 1
ATOM 769 C C . ASN A 1 100 ? 7.504 -5.426 0.069 1 98.5 100 ASN A C 1
ATOM 771 O O . ASN A 1 100 ? 7.379 -5.891 -1.064 1 98.5 100 ASN A O 1
ATOM 775 N N . ASP A 1 101 ? 8.516 -4.711 0.434 1 98.31 101 ASP A N 1
ATOM 776 C CA . ASP A 1 101 ? 9.633 -4.453 -0.478 1 98.31 101 ASP A CA 1
ATOM 777 C C . ASP A 1 101 ? 10.961 -4.887 0.138 1 98.31 101 ASP A C 1
ATOM 779 O O . ASP A 1 101 ? 11.375 -4.355 1.17 1 98.31 101 ASP A O 1
ATOM 783 N N . GLY A 1 102 ? 11.586 -5.875 -0.423 1 97.25 102 GLY A N 1
ATOM 784 C CA . GLY A 1 102 ? 12.914 -6.27 -0.004 1 97.25 102 GLY A CA 1
ATOM 785 C C . GLY A 1 102 ? 12.938 -6.992 1.33 1 97.25 102 GLY A C 1
ATOM 786 O O . GLY A 1 102 ? 11.891 -7.41 1.83 1 97.25 102 GLY A O 1
ATOM 787 N N . ARG A 1 103 ? 14.133 -7.164 1.829 1 95.69 103 ARG A N 1
ATOM 788 C CA . ARG A 1 103 ? 14.375 -7.973 3.021 1 95.69 103 ARG A CA 1
ATOM 789 C C . ARG A 1 103 ? 13.703 -7.355 4.242 1 95.69 103 ARG A C 1
ATOM 791 O O . ARG A 1 103 ? 12.977 -8.039 4.969 1 95.69 103 ARG A O 1
ATOM 798 N N . HIS A 1 104 ? 13.922 -6.086 4.484 1 97.12 104 HIS A N 1
ATOM 799 C CA . HIS A 1 104 ? 13.359 -5.43 5.66 1 97.12 104 HIS A CA 1
ATOM 800 C C . HIS A 1 104 ? 11.836 -5.375 5.594 1 97.12 104 HIS A C 1
ATOM 802 O O . HIS A 1 104 ? 11.164 -5.406 6.625 1 97.12 104 HIS A O 1
ATOM 808 N N . GLY A 1 105 ? 11.297 -5.336 4.398 1 97.5 105 GLY A N 1
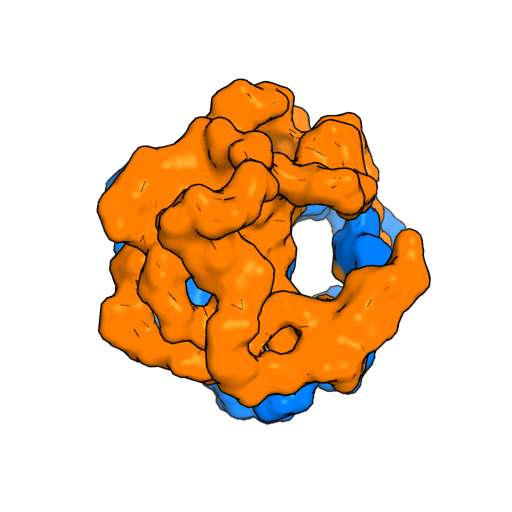ATOM 809 C CA . GLY A 1 105 ? 9.852 -5.332 4.23 1 97.5 105 GLY A CA 1
ATOM 810 C C . GLY A 1 105 ? 9.227 -6.703 4.406 1 97.5 105 GLY A C 1
ATOM 811 O O . GLY A 1 105 ? 8 -6.836 4.398 1 97.5 105 GLY A O 1
ATOM 812 N N . ALA A 1 106 ? 10.094 -7.715 4.508 1 96.62 106 ALA A N 1
ATOM 813 C CA . ALA A 1 106 ? 9.656 -9.102 4.633 1 96.62 106 ALA A CA 1
ATOM 814 C C . ALA A 1 106 ? 9.062 -9.609 3.32 1 96.62 106 ALA A C 1
ATOM 816 O O . ALA A 1 106 ? 8.062 -10.328 3.32 1 96.62 106 ALA A O 1
ATOM 817 N N . GLN A 1 107 ? 9.602 -9.211 2.252 1 96.06 107 GLN A N 1
ATOM 818 C CA . GLN A 1 107 ? 9.148 -9.688 0.948 1 96.06 107 GLN A CA 1
ATOM 819 C C . GLN A 1 107 ? 9.625 -11.117 0.685 1 96.06 107 GLN A C 1
ATOM 821 O O . GLN A 1 107 ? 10.82 -11.391 0.723 1 96.06 107 GLN A O 1
ATOM 826 N N . SER A 1 108 ? 8.656 -11.977 0.37 1 93.75 108 SER A N 1
ATOM 827 C CA . SER A 1 108 ? 9.008 -13.383 0.174 1 93.75 108 SER A CA 1
ATOM 828 C C . SER A 1 108 ? 8.93 -13.766 -1.299 1 93.75 108 SER A C 1
ATOM 830 O O . SER A 1 108 ? 9.477 -14.797 -1.703 1 93.75 108 SER A O 1
ATOM 832 N N . VAL A 1 109 ? 8.172 -13.133 -2.072 1 94.19 109 VAL A N 1
ATOM 833 C CA . VAL A 1 109 ? 8.102 -13.289 -3.52 1 94.19 109 VAL A CA 1
ATOM 834 C C . VAL A 1 109 ? 8.547 -12.008 -4.207 1 94.19 109 VAL A C 1
ATOM 836 O O . VAL A 1 109 ? 7.93 -10.953 -4.031 1 94.19 109 VAL A O 1
ATOM 839 N N . TYR A 1 110 ? 9.641 -12.109 -4.898 1 95.25 110 TYR A N 1
ATOM 840 C CA . TYR A 1 110 ? 10.219 -10.914 -5.496 1 95.25 110 TYR A CA 1
ATOM 841 C C . TYR A 1 110 ? 9.539 -10.586 -6.82 1 95.25 110 TYR A C 1
ATOM 843 O O . TYR A 1 110 ? 10.164 -10.641 -7.879 1 95.25 110 TYR A O 1
ATOM 851 N N . HIS A 1 111 ? 8.391 -10.273 -6.77 1 96.94 111 HIS A N 1
ATOM 852 C CA . HIS A 1 111 ? 7.406 -9.758 -7.715 1 96.94 111 HIS A CA 1
ATOM 853 C C . HIS A 1 111 ? 6.414 -8.82 -7.031 1 96.94 111 HIS A C 1
ATOM 855 O O . HIS A 1 111 ? 5.684 -9.234 -6.129 1 96.94 111 HIS A O 1
ATOM 861 N N . VAL A 1 112 ? 6.441 -7.559 -7.434 1 98.06 112 VAL A N 1
ATOM 862 C CA . VAL A 1 112 ? 5.605 -6.566 -6.77 1 98.06 112 VAL A CA 1
ATOM 863 C C . VAL A 1 112 ? 4.176 -7.094 -6.648 1 98.06 112 VAL A C 1
ATOM 865 O O . VAL A 1 112 ? 3.629 -7.645 -7.605 1 98.06 112 VAL A O 1
ATOM 868 N N . HIS A 1 113 ? 3.59 -6.988 -5.488 1 98.5 113 HIS A N 1
ATOM 869 C CA . HIS A 1 113 ? 2.193 -7.363 -5.305 1 98.5 113 HIS A CA 1
ATOM 870 C C . HIS A 1 113 ? 1.573 -6.621 -4.125 1 98.5 113 HIS A C 1
ATOM 872 O O . HIS A 1 113 ? 2.244 -6.379 -3.119 1 98.5 113 HIS A O 1
ATOM 878 N N . LEU A 1 114 ? 0.325 -6.273 -4.258 1 98.88 114 LEU A N 1
ATOM 879 C CA . LEU A 1 114 ? -0.479 -5.668 -3.203 1 98.88 114 LEU A CA 1
ATOM 880 C C . LEU A 1 114 ? -1.219 -6.734 -2.402 1 98.88 114 LEU A C 1
ATOM 882 O O . LEU A 1 114 ? -1.996 -7.512 -2.963 1 98.88 114 LEU A O 1
ATOM 886 N N . HIS A 1 115 ? -0.915 -6.832 -1.135 1 98.88 115 HIS A N 1
ATOM 887 C CA . HIS A 1 115 ? -1.76 -7.605 -0.232 1 98.88 115 HIS A CA 1
ATOM 888 C C . HIS A 1 115 ? -2.98 -6.801 0.202 1 98.88 115 HIS A C 1
ATOM 890 O O . HIS A 1 115 ? -2.85 -5.668 0.674 1 98.88 115 HIS A O 1
ATOM 896 N N . ILE A 1 116 ? -4.105 -7.328 0.094 1 98.94 116 ILE A N 1
ATOM 897 C CA . ILE A 1 116 ? -5.312 -6.707 0.629 1 98.94 116 ILE A CA 1
ATOM 898 C C . ILE A 1 116 ? -5.898 -7.586 1.735 1 98.94 116 ILE A C 1
ATOM 900 O O . ILE A 1 116 ? -6.191 -8.758 1.514 1 98.94 116 ILE A O 1
ATOM 904 N N . PHE A 1 117 ? -6.02 -6.992 2.896 1 98.75 117 PHE A N 1
ATOM 905 C CA . PHE A 1 117 ? -6.543 -7.684 4.07 1 98.75 117 PHE A CA 1
ATOM 906 C C . PHE A 1 117 ? -7.867 -7.078 4.512 1 98.75 117 PHE A C 1
ATOM 908 O O . PHE A 1 117 ? -7.977 -5.859 4.672 1 98.75 117 PHE A O 1
ATOM 915 N N . GLY A 1 118 ? -8.883 -7.859 4.738 1 98.56 118 GLY A N 1
ATOM 916 C CA . GLY A 1 118 ? -10.164 -7.391 5.238 1 98.56 118 GLY A CA 1
ATOM 917 C C . GLY A 1 118 ? -10.93 -8.453 6.016 1 98.56 118 GLY A C 1
ATOM 918 O O . GLY A 1 118 ? -10.398 -9.539 6.27 1 98.56 118 GLY A O 1
ATOM 919 N N . GLY A 1 119 ? -12.109 -8.102 6.492 1 98.44 119 GLY A N 1
ATOM 920 C CA . GLY A 1 119 ? -12.969 -9.031 7.211 1 98.44 119 GLY A CA 1
ATOM 921 C C . GLY A 1 119 ? -12.688 -9.07 8.703 1 98.44 119 GLY A C 1
ATOM 922 O O . GLY A 1 119 ? -13.312 -9.836 9.438 1 98.44 119 GLY A O 1
ATOM 923 N N . ARG A 1 120 ? -11.797 -8.289 9.188 1 97.94 120 ARG A N 1
ATOM 924 C CA . ARG A 1 120 ? -11.492 -8.109 10.602 1 97.94 120 ARG A CA 1
ATOM 925 C C . ARG A 1 120 ? -10.883 -6.734 10.859 1 97.94 120 ARG A C 1
ATOM 927 O O . ARG A 1 120 ? -10.43 -6.066 9.93 1 97.94 120 ARG A O 1
ATOM 934 N N . LYS A 1 121 ? -10.883 -6.332 12.102 1 97.44 121 LYS A N 1
ATOM 935 C CA . LYS A 1 121 ? -10.172 -5.121 12.492 1 97.44 121 LYS A CA 1
ATOM 936 C C . LYS A 1 121 ? -8.664 -5.355 12.531 1 97.44 121 LYS A C 1
ATOM 938 O O . LYS A 1 121 ? -8.188 -6.305 13.164 1 97.44 121 LYS A O 1
ATOM 943 N N . MET A 1 122 ? -7.996 -4.504 11.867 1 97.38 122 MET A N 1
ATOM 944 C CA . MET A 1 122 ? -6.539 -4.625 11.836 1 97.38 122 MET A CA 1
ATOM 945 C C . MET A 1 122 ? -5.914 -3.949 13.055 1 97.38 122 MET A C 1
ATOM 947 O O . MET A 1 122 ? -6.477 -2.996 13.602 1 97.38 122 MET A O 1
ATOM 951 N N . SER A 1 123 ? -4.82 -4.477 13.414 1 95.81 123 SER A N 1
ATOM 952 C CA . SER A 1 123 ? -4.086 -3.867 14.516 1 95.81 123 SER A CA 1
ATOM 953 C C . SER A 1 123 ? -3.016 -2.906 14.008 1 95.81 123 SER A C 1
ATOM 955 O O . SER A 1 123 ? -2.625 -2.967 12.844 1 95.81 123 SER A O 1
ATOM 957 N N . TRP A 1 124 ? -2.564 -2.029 14.867 1 94.62 124 TRP A N 1
ATOM 958 C CA . TRP A 1 124 ? -1.521 -1.045 14.602 1 94.62 124 TRP A CA 1
ATOM 959 C C . TRP A 1 124 ? -0.47 -1.05 15.711 1 94.62 124 TRP A C 1
ATOM 961 O O . TRP A 1 124 ? -0.807 -1.126 16.891 1 94.62 124 TRP A O 1
ATOM 971 N N . PRO A 1 125 ? 0.799 -1.055 15.406 1 94.81 125 PRO A N 1
ATOM 972 C CA . PRO A 1 125 ? 1.383 -0.854 14.07 1 94.81 125 PRO A CA 1
ATOM 973 C C . PRO A 1 125 ? 1.247 -2.084 13.18 1 94.81 125 PRO A C 1
ATOM 975 O O . PRO A 1 125 ? 0.899 -3.166 13.656 1 94.81 125 PRO A O 1
ATOM 978 N N . PRO A 1 126 ? 1.465 -1.972 11.891 1 94.81 126 PRO A N 1
ATOM 979 C CA . PRO A 1 126 ? 1.233 -3.057 10.93 1 94.81 126 PRO A CA 1
ATOM 980 C C . PRO A 1 126 ? 2.414 -4.02 10.836 1 94.81 126 PRO A C 1
ATOM 982 O O . PRO A 1 126 ? 2.807 -4.41 9.734 1 94.81 126 PRO A O 1
ATOM 985 N N . GLY A 1 127 ? 2.99 -4.441 11.977 1 90.75 127 GLY A N 1
ATOM 986 C CA . GLY A 1 127 ? 4.105 -5.375 12 1 90.75 127 GLY A CA 1
ATOM 987 C C . GLY A 1 127 ? 5.453 -4.688 12.094 1 90.75 127 GLY A C 1
ATOM 988 O O . GLY A 1 127 ? 5.555 -3.473 11.922 1 90.75 127 GLY A O 1
ATOM 989 N N . MET B 1 1 ? 1.177 3.98 20.781 1 28.36 1 MET B N 1
ATOM 990 C CA . MET B 1 1 ? 0.544 2.764 20.281 1 28.36 1 MET B CA 1
ATOM 991 C C . MET B 1 1 ? -0.964 2.947 20.156 1 28.36 1 MET B C 1
ATOM 993 O O . MET B 1 1 ? -1.587 2.4 19.25 1 28.36 1 MET B O 1
ATOM 997 N N . ALA B 1 2 ? -1.563 3.42 21.219 1 36.5 2 ALA B N 1
ATOM 998 C CA . ALA B 1 2 ? -2.945 3.543 21.672 1 36.5 2 ALA B CA 1
ATOM 999 C C . ALA B 1 2 ? -3.732 4.508 20.781 1 36.5 2 ALA B C 1
ATOM 1001 O O . ALA B 1 2 ? -4.91 4.281 20.5 1 36.5 2 ALA B O 1
ATOM 1002 N N . ASP B 1 3 ? -2.924 5.527 20.281 1 41.53 3 ASP B N 1
ATOM 1003 C CA . ASP B 1 3 ? -3.578 6.781 19.922 1 41.53 3 ASP B CA 1
ATOM 1004 C C . ASP B 1 3 ? -4.102 6.746 18.484 1 41.53 3 ASP B C 1
ATOM 1006 O O . ASP B 1 3 ? -5.18 7.27 18.203 1 41.53 3 ASP B O 1
ATOM 1010 N N . GLU B 1 4 ? -3.354 5.992 17.594 1 43.5 4 GLU B N 1
ATOM 1011 C CA . GLU B 1 4 ? -3.824 6.086 16.219 1 43.5 4 GLU B CA 1
ATOM 1012 C C . GLU B 1 4 ? -5.145 5.344 16.031 1 43.5 4 GLU B C 1
ATOM 1014 O O . GLU B 1 4 ? -6.043 5.824 15.336 1 43.5 4 GLU B O 1
ATOM 1019 N N . VAL B 1 5 ? -5.227 4.137 16.641 1 42.81 5 VAL B N 1
ATOM 1020 C CA . VAL B 1 5 ? -6.449 3.344 16.578 1 42.81 5 VAL B CA 1
ATOM 1021 C C . VAL B 1 5 ? -7.609 4.129 17.188 1 42.81 5 VAL B C 1
ATOM 1023 O O . VAL B 1 5 ? -8.711 4.137 16.641 1 42.81 5 VAL B O 1
ATOM 1026 N N . THR B 1 6 ? -7.27 4.641 18.328 1 41.91 6 THR B N 1
ATOM 1027 C CA . THR B 1 6 ? -8.297 5.414 19.016 1 41.91 6 THR B CA 1
ATOM 1028 C C . THR B 1 6 ? -8.734 6.605 18.172 1 41.91 6 THR B C 1
ATOM 1030 O O . THR B 1 6 ? -9.93 6.906 18.078 1 41.91 6 THR B O 1
ATOM 1033 N N . LYS B 1 7 ? -7.777 7.312 17.594 1 48.25 7 LYS B N 1
ATOM 1034 C CA . LYS B 1 7 ? -8.125 8.453 16.75 1 48.25 7 LYS B CA 1
ATOM 1035 C C . LYS B 1 7 ? -8.93 8.008 15.531 1 48.25 7 LYS B C 1
ATOM 1037 O O . LYS B 1 7 ? -9.844 8.711 15.102 1 48.25 7 LYS B O 1
ATOM 1042 N N . ALA B 1 8 ? -8.609 6.809 14.984 1 48.12 8 ALA B N 1
ATOM 1043 C CA . ALA B 1 8 ? -9.328 6.25 13.844 1 48.12 8 ALA B CA 1
ATOM 1044 C C . ALA B 1 8 ? -10.812 6.074 14.156 1 48.12 8 ALA B C 1
ATOM 1046 O O . ALA B 1 8 ? -11.664 6.262 13.289 1 48.12 8 ALA B O 1
ATOM 1047 N N . HIS B 1 9 ? -11.086 5.691 15.328 1 43.84 9 HIS B N 1
ATOM 1048 C CA . HIS B 1 9 ? -12.469 5.441 15.719 1 43.84 9 HIS B CA 1
ATOM 1049 C C . HIS B 1 9 ? -13.266 6.742 15.781 1 43.84 9 HIS B C 1
ATOM 1051 O O . HIS B 1 9 ? -14.492 6.73 15.609 1 43.84 9 HIS B O 1
ATOM 1057 N N . SER B 1 10 ? -12.531 7.73 16.047 1 45.03 10 SER B N 1
ATOM 1058 C CA . SER B 1 10 ? -13.25 8.992 16.172 1 45.03 10 SER B CA 1
ATOM 1059 C C . SER B 1 10 ? -13.164 9.82 14.891 1 45.03 10 SER B C 1
ATOM 1061 O O . SER B 1 10 ? -13.844 10.836 14.758 1 45.03 10 SER B O 1
ATOM 1063 N N . ALA B 1 11 ? -12.297 9.312 13.969 1 52.19 11 ALA B N 1
ATOM 1064 C CA . ALA B 1 11 ? -12.117 10.055 12.727 1 52.19 11 ALA B CA 1
ATOM 1065 C C . ALA B 1 11 ? -13.32 9.891 11.805 1 52.19 11 ALA B C 1
ATOM 1067 O O . ALA B 1 11 ? -13.914 8.812 11.742 1 52.19 11 ALA B O 1
ATOM 1068 N N . ARG B 1 12 ? -14.039 10.914 11.477 1 50.75 12 ARG B N 1
ATOM 1069 C CA . ARG B 1 12 ? -15.188 10.852 10.586 1 50.75 12 ARG B CA 1
ATOM 1070 C C . ARG B 1 12 ? -14.805 11.258 9.164 1 50.75 12 ARG B C 1
ATOM 1072 O O . ARG B 1 12 ? -13.859 12.031 8.969 1 50.75 12 ARG B O 1
ATOM 1079 N N . GLU B 1 13 ? -15.344 10.453 8.078 1 57.06 13 GLU B N 1
ATOM 1080 C CA . GLU B 1 13 ? -15.359 10.906 6.691 1 57.06 13 GLU B CA 1
ATOM 1081 C C . GLU B 1 13 ? -16 12.281 6.562 1 57.06 13 GLU B C 1
ATOM 1083 O O . GLU B 1 13 ? -17 12.57 7.23 1 57.06 13 GLU B O 1
ATOM 1088 N N . GLY B 1 14 ? -15.18 13.258 6.156 1 61.69 14 GLY B N 1
ATOM 1089 C CA . GLY B 1 14 ? -15.789 14.562 5.938 1 61.69 14 GLY B CA 1
ATOM 1090 C C . GLY B 1 14 ? -15.039 15.688 6.625 1 61.69 14 GLY B C 1
ATOM 1091 O O . GLY B 1 14 ? -14.352 15.469 7.625 1 61.69 14 GLY B O 1
ATOM 1092 N N . GLY B 1 15 ? -14.891 16.719 5.902 1 67.62 15 GLY B N 1
ATOM 1093 C CA . GLY B 1 15 ? -14.391 18 6.375 1 67.62 15 GLY B CA 1
ATOM 1094 C C . GLY B 1 15 ? -12.891 18.156 6.191 1 67.62 15 GLY B C 1
ATOM 1095 O O . GLY B 1 15 ? -12.266 17.391 5.461 1 67.62 15 GLY B O 1
ATOM 1096 N N . ASP B 1 16 ? -12.305 19.125 6.715 1 84.75 16 ASP B N 1
ATOM 1097 C CA . ASP B 1 16 ? -10.891 19.469 6.676 1 84.75 16 ASP B CA 1
ATOM 1098 C C . ASP B 1 16 ? -10.086 18.578 7.625 1 84.75 16 ASP B C 1
ATOM 1100 O O . ASP B 1 16 ? -10.539 18.281 8.727 1 84.75 16 ASP B O 1
ATOM 1104 N N . THR B 1 17 ? -9.094 17.828 7.156 1 90.44 17 THR B N 1
ATOM 1105 C CA . THR B 1 17 ? -8.219 17.016 7.98 1 90.44 17 THR B CA 1
ATOM 1106 C C . THR B 1 17 ? -6.902 17.734 8.258 1 90.44 17 THR B C 1
ATOM 1108 O O . THR B 1 17 ? -6.637 18.797 7.691 1 90.44 17 THR B O 1
ATOM 1111 N N . ILE B 1 18 ? -6.16 17.219 9.211 1 91.81 18 ILE B N 1
ATOM 1112 C CA . ILE B 1 18 ? -4.844 17.766 9.508 1 91.81 18 ILE B CA 1
ATOM 1113 C C . ILE B 1 18 ? -3.98 17.75 8.25 1 91.81 18 ILE B C 1
ATOM 1115 O O . ILE B 1 18 ? -3.129 18.625 8.062 1 91.81 18 ILE B O 1
ATOM 1119 N N . PHE B 1 19 ? -4.238 16.781 7.383 1 95.38 19 PHE B N 1
ATOM 1120 C CA . PHE B 1 19 ? -3.479 16.703 6.141 1 95.38 19 PHE B CA 1
ATOM 1121 C C . PHE B 1 19 ? -3.818 17.875 5.227 1 95.38 19 PHE B C 1
ATOM 1123 O O . PHE B 1 19 ? -2.945 18.406 4.535 1 95.38 19 PHE B O 1
ATOM 1130 N N . GLY B 1 20 ? -5.109 18.172 5.23 1 94.25 20 GLY B N 1
ATOM 1131 C CA . GLY B 1 20 ? -5.469 19.391 4.504 1 94.25 20 GLY B CA 1
ATOM 1132 C C . GLY B 1 20 ? -4.715 20.609 4.977 1 94.25 20 GLY B C 1
ATOM 1133 O O . GLY B 1 20 ? -4.266 21.422 4.16 1 94.25 20 GLY B O 1
ATOM 1134 N N . LYS B 1 21 ? -4.559 20.766 6.246 1 94.5 21 LYS B N 1
ATOM 1135 C CA . LYS B 1 21 ? -3.838 21.891 6.832 1 94.5 21 LYS B CA 1
ATOM 1136 C C . LYS B 1 21 ? -2.359 21.859 6.457 1 94.5 21 LYS B C 1
ATOM 1138 O O . LYS B 1 21 ? -1.748 22.906 6.23 1 94.5 21 LYS B O 1
ATOM 1143 N N . ILE B 1 22 ? -1.798 20.688 6.434 1 95.44 22 ILE B N 1
ATOM 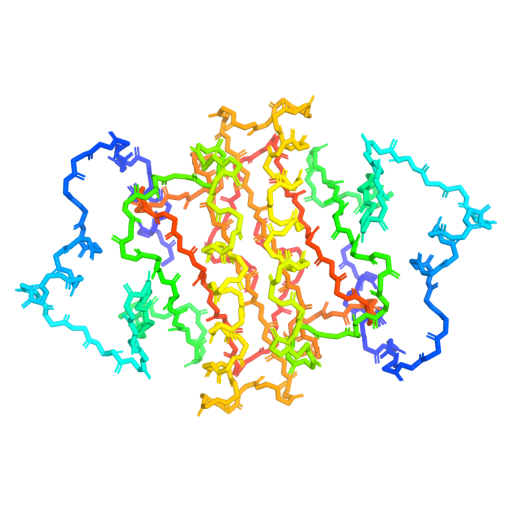1144 C CA . ILE B 1 22 ? -0.403 20.531 6.035 1 95.44 22 ILE B CA 1
ATOM 1145 C C . ILE B 1 22 ? -0.235 20.938 4.578 1 95.44 22 ILE B C 1
ATOM 1147 O O . ILE B 1 22 ? 0.7 21.672 4.234 1 95.44 22 ILE B O 1
ATOM 1151 N N . ILE B 1 23 ? -1.162 20.516 3.695 1 96.12 23 ILE B N 1
ATOM 1152 C CA . ILE B 1 23 ? -1.113 20.812 2.268 1 96.12 23 ILE B CA 1
ATOM 1153 C C . ILE B 1 23 ? -1.18 22.312 2.055 1 96.12 23 ILE B C 1
ATOM 1155 O O . ILE B 1 23 ? -0.46 22.859 1.216 1 96.12 23 ILE B O 1
ATOM 1159 N N . ARG B 1 24 ? -1.949 22.953 2.814 1 95.25 24 ARG B N 1
ATOM 1160 C CA . ARG B 1 24 ? -2.141 24.391 2.695 1 95.25 24 ARG B CA 1
ATOM 1161 C C . ARG B 1 24 ? -1.089 25.156 3.498 1 95.25 24 ARG B C 1
ATOM 1163 O O . ARG B 1 24 ? -1.165 26.375 3.629 1 95.25 24 ARG B O 1
ATOM 1170 N N . LYS B 1 25 ? -0.1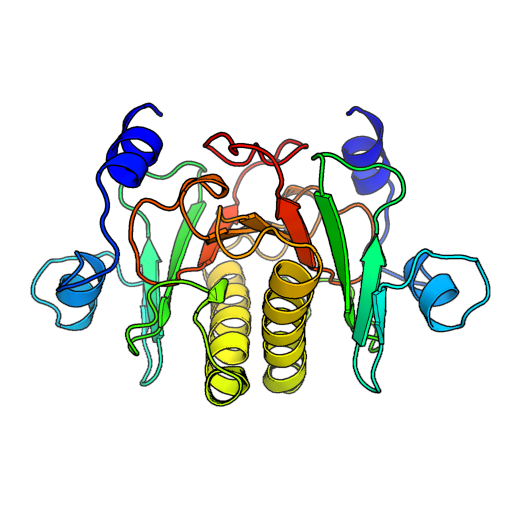89 24.531 4.152 1 95.81 25 LYS B N 1
ATOM 1171 C CA . LYS B 1 25 ? 0.947 25.078 4.887 1 95.81 25 LYS B CA 1
ATOM 1172 C C . LYS B 1 25 ? 0.481 25.891 6.098 1 95.81 25 LYS B C 1
ATOM 1174 O O . LYS B 1 25 ? 1.102 26.891 6.461 1 95.81 25 LYS B O 1
ATOM 1179 N N . GLU B 1 26 ? -0.639 25.484 6.617 1 94.06 26 GLU B N 1
ATOM 1180 C CA . GLU B 1 26 ? -1.166 26.125 7.812 1 94.06 26 GLU B CA 1
ATOM 1181 C C . GLU B 1 26 ? -0.498 25.594 9.078 1 94.06 26 GLU B C 1
ATOM 1183 O O . GLU B 1 26 ? -0.507 26.25 10.117 1 94.06 26 GLU B O 1
ATOM 1188 N N . ILE B 1 27 ? -0.019 24.391 9.055 1 93.19 27 ILE B N 1
ATOM 1189 C CA . ILE B 1 27 ? 0.755 23.812 10.141 1 93.19 27 ILE B CA 1
ATOM 1190 C C . ILE B 1 27 ? 2.068 23.25 9.602 1 93.19 27 ILE B C 1
ATOM 1192 O O . ILE B 1 27 ? 2.145 22.844 8.445 1 93.19 27 ILE B O 1
ATOM 1196 N N . PRO B 1 28 ? 3.039 23.281 10.531 1 94.75 28 PRO B N 1
ATOM 1197 C CA . PRO B 1 28 ? 4.34 22.797 10.07 1 94.75 28 PRO B CA 1
ATOM 1198 C C . PRO B 1 28 ? 4.375 21.266 9.906 1 94.75 28 PRO B C 1
ATOM 1200 O O . PRO B 1 28 ? 3.695 20.547 10.648 1 94.75 28 PRO B O 1
ATOM 1203 N N . ALA B 1 29 ? 5.102 20.734 9.008 1 95.5 29 ALA B N 1
ATOM 1204 C CA . ALA B 1 29 ? 5.43 19.328 8.773 1 95.5 29 ALA B CA 1
ATOM 1205 C C . ALA B 1 29 ? 6.84 19.188 8.211 1 95.5 29 ALA B C 1
ATOM 1207 O O . ALA B 1 29 ? 7.359 20.109 7.574 1 95.5 29 ALA B O 1
ATOM 1208 N N . ASP B 1 30 ? 7.477 18.156 8.539 1 97.88 30 ASP B N 1
ATOM 1209 C CA . ASP B 1 30 ? 8.781 17.859 7.961 1 97.88 30 ASP B CA 1
ATOM 1210 C C . ASP B 1 30 ? 8.641 17.297 6.547 1 97.88 30 ASP B C 1
ATOM 1212 O O . ASP B 1 30 ? 8.75 16.078 6.344 1 97.88 30 ASP B O 1
ATOM 1216 N N . ILE B 1 31 ? 8.492 18.188 5.594 1 98.38 31 ILE B N 1
ATOM 1217 C CA . ILE B 1 31 ? 8.219 17.828 4.207 1 98.38 31 ILE B CA 1
ATOM 1218 C C . ILE B 1 31 ? 9.508 17.359 3.533 1 98.38 31 ILE B C 1
ATOM 1220 O O . ILE B 1 31 ? 10.531 18.062 3.578 1 98.38 31 ILE B O 1
ATOM 1224 N N . ILE B 1 32 ? 9.422 16.25 2.893 1 98.75 32 ILE B N 1
ATOM 1225 C CA . ILE B 1 32 ? 10.625 15.719 2.26 1 98.75 32 ILE B CA 1
ATOM 1226 C C . ILE B 1 32 ? 10.453 15.711 0.742 1 98.75 32 ILE B C 1
ATOM 1228 O O . ILE B 1 32 ? 11.406 15.477 0 1 98.75 32 ILE B O 1
ATOM 1232 N N . TYR B 1 33 ? 9.273 15.875 0.266 1 98.88 33 TYR B N 1
ATOM 1233 C CA . TYR B 1 33 ? 8.984 15.945 -1.162 1 98.88 33 TYR B CA 1
ATOM 1234 C C . TYR B 1 33 ? 7.668 16.672 -1.418 1 98.88 33 TYR B C 1
ATOM 1236 O O . TYR B 1 33 ? 6.715 16.531 -0.648 1 98.88 33 TYR B O 1
ATOM 1244 N N . GLU B 1 34 ? 7.629 17.406 -2.432 1 98.69 34 GLU B N 1
ATOM 1245 C CA . GLU B 1 34 ? 6.379 18.031 -2.844 1 98.69 34 GLU B CA 1
ATOM 1246 C C . GLU B 1 34 ? 6.367 18.312 -4.348 1 98.69 34 GLU B C 1
ATOM 1248 O O . GLU B 1 34 ? 7.383 18.719 -4.914 1 98.69 34 GLU B O 1
ATOM 1253 N N . ASP B 1 35 ? 5.32 18.062 -4.984 1 98.56 35 ASP B N 1
ATOM 1254 C CA . ASP B 1 35 ? 5.055 18.5 -6.348 1 98.56 35 ASP B CA 1
ATOM 1255 C C . ASP B 1 35 ? 3.604 18.953 -6.512 1 98.56 35 ASP B C 1
ATOM 1257 O O . ASP B 1 35 ? 2.93 19.25 -5.527 1 98.56 35 ASP B O 1
ATOM 1261 N N . ASP B 1 36 ? 3.068 19.031 -7.707 1 98.12 36 ASP B N 1
ATOM 1262 C CA . ASP B 1 36 ? 1.739 19.578 -7.941 1 98.12 36 ASP B CA 1
ATOM 1263 C C . ASP B 1 36 ? 0.651 18.609 -7.496 1 98.12 36 ASP B C 1
ATOM 1265 O O . ASP B 1 36 ? -0.48 19.016 -7.223 1 98.12 36 ASP B O 1
ATOM 1269 N N . GLN B 1 37 ? 0.974 17.359 -7.297 1 98.69 37 GLN B N 1
ATOM 1270 C CA . GLN B 1 37 ? -0.06 16.359 -7.102 1 98.69 37 GLN B CA 1
ATOM 1271 C C . GLN B 1 37 ? -0.029 15.805 -5.68 1 98.69 37 GLN B C 1
ATOM 1273 O O . GLN B 1 37 ? -1.042 15.312 -5.176 1 98.69 37 GLN B O 1
ATOM 1278 N N . CYS B 1 38 ? 1.146 15.805 -5.062 1 98.69 38 CYS B N 1
ATOM 1279 C CA . CYS B 1 38 ? 1.215 15.125 -3.775 1 98.69 38 CYS B CA 1
ATOM 1280 C C . CYS B 1 38 ? 2.305 15.734 -2.896 1 98.69 38 CYS B C 1
ATOM 1282 O O . CYS B 1 38 ? 3.033 16.625 -3.332 1 98.69 38 CYS B O 1
ATOM 1284 N N . LEU B 1 39 ? 2.229 15.391 -1.701 1 98.31 39 LEU B N 1
ATOM 1285 C CA . LEU B 1 39 ? 3.164 15.773 -0.652 1 98.31 39 LEU B CA 1
ATOM 1286 C C . LEU B 1 39 ? 3.637 14.555 0.132 1 98.31 39 LEU B C 1
ATOM 1288 O O . LEU B 1 39 ? 2.863 13.625 0.365 1 98.31 39 LEU B O 1
ATOM 1292 N N . ALA B 1 40 ? 4.969 14.531 0.514 1 98.88 40 ALA B N 1
ATOM 1293 C CA . ALA B 1 40 ? 5.5 13.531 1.436 1 98.88 40 ALA B CA 1
ATOM 1294 C C . ALA B 1 40 ? 6.137 14.188 2.654 1 98.88 40 ALA B C 1
ATOM 1296 O O . ALA B 1 40 ? 6.824 15.203 2.529 1 98.88 40 ALA B O 1
ATOM 1297 N N . PHE B 1 41 ? 5.898 13.664 3.809 1 98.69 41 PHE B N 1
ATOM 1298 C CA . PHE B 1 41 ? 6.445 14.242 5.031 1 98.69 41 PHE B CA 1
ATOM 1299 C C . PHE B 1 41 ? 6.629 13.164 6.102 1 98.69 41 PHE B C 1
ATOM 1301 O O . PHE B 1 41 ? 5.945 12.141 6.082 1 98.69 41 PHE B O 1
ATOM 1308 N N . ARG B 1 42 ? 7.52 13.383 6.957 1 98.5 42 ARG B N 1
ATOM 1309 C CA . ARG B 1 42 ? 7.801 12.422 8.016 1 98.5 42 ARG B CA 1
ATOM 1310 C C . ARG B 1 42 ? 6.707 12.438 9.078 1 98.5 42 ARG B C 1
ATOM 1312 O O . ARG B 1 42 ? 6.227 13.508 9.461 1 98.5 42 ARG B O 1
ATOM 1319 N N . ASP B 1 43 ? 6.336 11.312 9.453 1 97.12 43 ASP B N 1
ATOM 1320 C CA . ASP B 1 43 ? 5.332 11.219 10.508 1 97.12 43 ASP B CA 1
ATOM 1321 C C . ASP B 1 43 ? 5.906 11.672 11.852 1 97.12 43 ASP B C 1
ATOM 1323 O O . ASP B 1 43 ? 7.039 11.328 12.195 1 97.12 43 ASP B O 1
ATOM 1327 N N . ILE B 1 44 ? 5.199 12.352 12.609 1 93.81 44 ILE B N 1
ATOM 1328 C CA . ILE B 1 44 ? 5.672 12.906 13.875 1 93.81 44 ILE B CA 1
ATOM 1329 C C . ILE B 1 44 ? 5.621 11.836 14.961 1 93.81 44 ILE B C 1
ATOM 1331 O O . ILE B 1 44 ? 6.227 12 16.031 1 93.81 44 ILE B O 1
ATOM 1335 N N . ASN B 1 45 ? 4.844 10.797 14.812 1 94.25 45 ASN B N 1
ATOM 1336 C CA . ASN B 1 45 ? 4.793 9.633 15.695 1 94.25 45 ASN B CA 1
ATOM 1337 C C . ASN B 1 45 ? 5.258 8.367 14.977 1 94.25 45 ASN B C 1
ATOM 1339 O O . ASN B 1 45 ? 4.469 7.449 14.758 1 94.25 45 ASN B O 1
ATOM 1343 N N . PRO B 1 46 ? 6.453 8.297 14.711 1 97.19 46 PRO B N 1
ATOM 1344 C CA . PRO B 1 46 ? 6.957 7.207 13.875 1 97.19 46 PRO B CA 1
ATOM 1345 C C . PRO B 1 46 ? 6.777 5.832 14.523 1 97.19 46 PRO B C 1
ATOM 1347 O O . PRO B 1 46 ? 6.957 5.691 15.734 1 97.19 46 PRO B O 1
ATOM 1350 N N . GLN B 1 47 ? 6.328 4.871 13.734 1 97.19 47 GLN B N 1
ATOM 1351 C CA . GLN B 1 47 ? 6.164 3.484 14.148 1 97.19 47 GLN B CA 1
ATOM 1352 C C . GLN B 1 47 ? 7.348 2.631 13.703 1 97.19 47 GLN B C 1
ATOM 1354 O O . GLN B 1 47 ? 7.32 1.404 13.836 1 97.19 47 GLN B O 1
ATOM 1359 N N . ALA B 1 48 ? 8.398 3.143 13.094 1 98.06 48 ALA B N 1
ATOM 1360 C CA . ALA B 1 48 ? 9.664 2.574 12.656 1 98.06 48 ALA B CA 1
ATOM 1361 C C . ALA B 1 48 ? 10.758 3.645 12.586 1 98.06 48 ALA B C 1
ATOM 1363 O O . ALA B 1 48 ? 10.461 4.84 12.633 1 98.06 48 ALA B O 1
ATOM 1364 N N . PRO B 1 49 ? 12.031 3.266 12.539 1 98.62 49 PRO B N 1
ATOM 1365 C CA . PRO B 1 49 ? 13.094 4.273 12.477 1 98.62 49 PRO B CA 1
ATOM 1366 C C . PRO B 1 49 ? 12.898 5.273 11.344 1 98.62 49 PRO B C 1
ATOM 1368 O O . PRO B 1 49 ? 13.203 6.461 11.5 1 98.62 49 PRO B O 1
ATOM 1371 N N . VAL B 1 50 ? 12.469 4.809 10.234 1 98.69 50 VAL B N 1
ATOM 1372 C CA . VAL B 1 50 ? 12.023 5.656 9.133 1 98.69 50 VAL B CA 1
ATOM 1373 C C . VAL B 1 50 ? 10.523 5.469 8.914 1 98.69 50 VAL B C 1
ATOM 1375 O O . VAL B 1 50 ? 10.055 4.34 8.75 1 98.69 50 VAL B O 1
ATOM 1378 N N . HIS B 1 51 ? 9.766 6.426 9.031 1 98.81 51 HIS B N 1
ATOM 1379 C CA . HIS B 1 51 ? 8.32 6.422 8.797 1 98.81 51 HIS B CA 1
ATOM 1380 C C . HIS B 1 51 ? 7.852 7.742 8.195 1 98.81 51 HIS B C 1
ATOM 1382 O O . HIS B 1 51 ? 7.891 8.781 8.859 1 98.81 51 HIS B O 1
ATOM 1388 N N . PHE B 1 52 ? 7.461 7.734 6.992 1 98.88 52 PHE B N 1
ATOM 1389 C CA . PHE B 1 52 ? 6.922 8.93 6.352 1 98.88 52 PHE B CA 1
ATOM 1390 C C . PHE B 1 52 ? 5.641 8.602 5.594 1 98.88 52 PHE B C 1
ATOM 1392 O O . PHE B 1 52 ? 5.309 7.434 5.395 1 98.88 52 PHE B O 1
ATOM 1399 N N . LEU B 1 53 ? 4.922 9.633 5.234 1 98.81 53 LEU B N 1
ATOM 1400 C CA . LEU B 1 53 ? 3.646 9.523 4.535 1 98.81 53 LEU B CA 1
ATOM 1401 C C . LEU B 1 53 ? 3.725 10.164 3.154 1 98.81 53 LEU B C 1
ATOM 1403 O O . LEU B 1 53 ? 4.418 11.172 2.973 1 98.81 53 LEU B O 1
ATOM 1407 N N . VAL B 1 54 ? 3.111 9.648 2.203 1 98.94 54 VAL B N 1
ATOM 1408 C CA . VAL B 1 54 ? 2.85 10.266 0.909 1 98.94 54 VAL B CA 1
ATOM 1409 C C . VAL B 1 54 ? 1.348 10.477 0.729 1 98.94 54 VAL B C 1
ATOM 1411 O O . VAL B 1 54 ? 0.566 9.523 0.828 1 98.94 54 VAL B O 1
ATOM 1414 N N . ILE B 1 55 ? 0.93 11.695 0.499 1 98.69 55 ILE B N 1
ATOM 1415 C CA . ILE B 1 55 ? -0.496 11.992 0.436 1 98.69 55 ILE B CA 1
ATOM 1416 C C . ILE B 1 55 ? -0.798 12.789 -0.831 1 98.69 55 ILE B C 1
ATOM 1418 O O . ILE B 1 55 ? 0.023 13.602 -1.275 1 98.69 55 ILE B O 1
ATOM 1422 N N . PRO B 1 56 ? -1.925 12.508 -1.481 1 98.75 56 PRO B N 1
ATOM 1423 C CA . PRO B 1 56 ? -2.361 13.375 -2.578 1 98.75 56 PRO B CA 1
ATOM 1424 C C . PRO B 1 56 ? -2.859 14.734 -2.092 1 98.75 56 PRO B C 1
ATOM 1426 O O . PRO B 1 56 ? -3.447 14.828 -1.011 1 98.75 56 PRO B O 1
ATOM 1429 N N . LYS B 1 57 ? -2.592 15.719 -2.855 1 97.88 57 LYS B N 1
ATOM 1430 C CA . LYS B 1 57 ? -3.184 17.016 -2.553 1 97.88 57 LYS B CA 1
ATOM 1431 C C . LYS B 1 57 ? -4.691 17 -2.787 1 97.88 57 LYS B C 1
ATOM 1433 O O . LYS B 1 57 ? -5.438 17.719 -2.109 1 97.88 57 LYS B O 1
ATOM 1438 N N . LYS B 1 58 ? -5.129 16.25 -3.781 1 96.94 58 LYS B N 1
ATOM 1439 C CA . LYS B 1 58 ? -6.559 16.016 -3.967 1 96.94 58 LYS B CA 1
ATOM 1440 C C . LYS B 1 58 ? -7.16 15.297 -2.758 1 96.94 58 LYS B C 1
ATOM 1442 O O . LYS B 1 58 ? -6.629 14.281 -2.303 1 96.94 58 LYS B O 1
ATOM 1447 N N . PRO B 1 59 ? -8.203 15.82 -2.201 1 95.69 59 PRO B N 1
ATOM 1448 C CA . PRO B 1 59 ? -8.812 15.148 -1.052 1 95.69 59 PRO B CA 1
ATOM 1449 C C . PRO B 1 59 ? -9.562 13.875 -1.438 1 95.69 59 PRO B C 1
ATOM 1451 O O . PRO B 1 59 ? -10.648 13.945 -2.018 1 95.69 59 PRO B O 1
ATOM 1454 N N . ILE B 1 60 ? -9.031 12.781 -1.203 1 96.88 60 ILE B N 1
ATOM 1455 C CA . ILE B 1 60 ? -9.656 11.469 -1.329 1 96.88 60 ILE B CA 1
ATOM 1456 C C . ILE B 1 60 ? -9.781 10.82 0.048 1 96.88 60 ILE B C 1
ATOM 1458 O O . ILE B 1 60 ? -8.773 10.492 0.68 1 96.88 60 ILE B O 1
ATOM 1462 N N . PRO B 1 61 ? -10.93 10.617 0.496 1 97 61 PRO B N 1
ATOM 1463 C CA . PRO B 1 61 ? -11.078 10.211 1.895 1 97 61 PRO B CA 1
ATOM 1464 C C . PRO B 1 61 ? -10.57 8.797 2.158 1 97 61 PRO B C 1
ATOM 1466 O O . PRO B 1 61 ? -10.016 8.523 3.225 1 97 61 PRO B O 1
ATOM 1469 N N . GLN B 1 62 ? -10.82 7.875 1.19 1 98 62 GLN B N 1
ATOM 1470 C CA . GLN B 1 62 ? -10.461 6.465 1.285 1 98 62 GLN B CA 1
ATOM 1471 C C . GLN B 1 62 ? -10.094 5.898 -0.083 1 98 62 GLN B C 1
ATOM 1473 O O . GLN B 1 62 ? -10.609 6.348 -1.106 1 98 62 GLN B O 1
ATOM 1478 N N . LEU B 1 63 ? -9.195 4.918 -0.018 1 98.75 63 LEU B N 1
ATOM 1479 C CA . LEU B 1 63 ? -8.906 4.234 -1.274 1 98.75 63 LEU B CA 1
ATOM 1480 C C . LEU B 1 63 ? -10.172 3.613 -1.857 1 98.75 63 LEU B C 1
ATOM 1482 O O . LEU B 1 63 ? -10.391 3.67 -3.068 1 98.75 63 LEU B O 1
ATOM 1486 N N . SER B 1 64 ? -11.031 3.033 -0.978 1 98.56 64 SER B N 1
ATOM 1487 C CA . SER B 1 64 ? -12.273 2.404 -1.409 1 98.56 64 SER B CA 1
ATOM 1488 C C . SER B 1 64 ? -13.211 3.418 -2.059 1 98.56 64 SER B C 1
ATOM 1490 O O . SER B 1 64 ? -14.141 3.043 -2.777 1 98.56 64 SER B O 1
ATOM 1492 N N . LYS B 1 65 ? -13 4.695 -1.854 1 97.69 65 LYS B N 1
ATOM 1493 C CA . LYS B 1 65 ? -13.867 5.742 -2.381 1 97.69 65 LYS B CA 1
ATOM 1494 C C . LYS B 1 65 ? -13.188 6.488 -3.527 1 97.69 65 LYS B C 1
ATOM 1496 O O . LYS B 1 65 ? -13.758 7.434 -4.078 1 97.69 65 LYS B O 1
ATOM 1501 N N . ALA B 1 66 ? -11.945 6.117 -3.818 1 98.19 66 ALA B N 1
ATOM 1502 C CA . ALA B 1 66 ? -11.297 6.672 -5.004 1 98.19 66 ALA B CA 1
ATOM 1503 C C . ALA B 1 66 ? -12.07 6.309 -6.27 1 98.19 66 ALA B C 1
ATOM 1505 O O . ALA B 1 66 ? -12.883 5.387 -6.266 1 98.19 66 ALA B O 1
ATOM 1506 N N . GLU B 1 67 ? -11.844 7.039 -7.305 1 97.94 67 GLU B N 1
ATOM 1507 C CA . GLU B 1 67 ? -12.5 6.812 -8.594 1 97.94 67 GLU B CA 1
ATOM 1508 C C . GLU B 1 67 ? -11.5 6.363 -9.648 1 97.94 67 GLU B C 1
ATOM 1510 O O . GLU B 1 67 ? -10.289 6.504 -9.469 1 97.94 67 GLU B O 1
ATOM 1515 N N . ASP B 1 68 ? -12.055 5.844 -10.758 1 98 68 ASP B N 1
ATOM 1516 C CA . ASP B 1 68 ? -11.18 5.391 -11.828 1 98 68 ASP B CA 1
ATOM 1517 C C . ASP B 1 68 ? -10.312 6.535 -12.352 1 98 68 ASP B C 1
ATOM 1519 O O . ASP B 1 68 ? -9.172 6.316 -12.766 1 98 68 ASP B O 1
ATOM 1523 N N . GLY B 1 69 ? -10.852 7.723 -12.305 1 98.25 69 GLY B N 1
ATOM 1524 C CA . GLY B 1 69 ? -10.133 8.906 -12.75 1 98.25 69 GLY B CA 1
ATOM 1525 C C . GLY B 1 69 ? -8.938 9.242 -11.875 1 98.25 69 GLY B C 1
ATOM 1526 O O . GLY B 1 69 ? -8.086 10.047 -12.258 1 98.25 69 GLY B O 1
ATOM 1527 N N . ASP B 1 70 ? -8.805 8.586 -10.719 1 98.62 70 ASP B N 1
ATOM 1528 C CA . ASP B 1 70 ? -7.703 8.844 -9.797 1 98.62 70 ASP B CA 1
ATOM 1529 C C . ASP B 1 70 ? -6.523 7.91 -10.07 1 98.62 70 ASP B C 1
ATOM 1531 O O . ASP B 1 70 ? -5.516 7.953 -9.359 1 98.62 70 ASP B O 1
ATOM 1535 N N . GLU B 1 71 ? -6.625 7.109 -11.086 1 98.75 71 GLU B N 1
ATOM 1536 C CA . GLU B 1 71 ? -5.648 6.059 -11.359 1 98.75 71 GLU B CA 1
ATOM 1537 C C . GLU B 1 71 ? -4.242 6.637 -11.492 1 98.75 71 GLU B C 1
ATOM 1539 O O . GLU B 1 71 ? -3.305 6.148 -10.852 1 98.75 71 GLU B O 1
ATOM 1544 N N . GLN B 1 72 ? -4.09 7.652 -12.312 1 98.5 72 GLN B N 1
ATOM 1545 C CA . GLN B 1 72 ? -2.781 8.266 -12.523 1 98.5 72 GLN B CA 1
ATOM 1546 C C . GLN B 1 72 ? -2.229 8.844 -11.227 1 98.5 72 GLN B C 1
ATOM 1548 O O . GLN B 1 72 ? -1.037 8.711 -10.938 1 98.5 72 GLN B O 1
ATOM 1553 N N . LEU B 1 73 ? -3.064 9.516 -10.484 1 98.81 73 LEU B N 1
ATOM 1554 C CA . LEU B 1 73 ? -2.664 10.109 -9.219 1 98.81 73 LEU B CA 1
ATOM 1555 C C . LEU B 1 73 ? -2.191 9.031 -8.242 1 98.81 73 LEU B C 1
ATOM 1557 O O . LEU B 1 73 ? -1.166 9.195 -7.578 1 98.81 73 LEU B O 1
ATOM 1561 N N . LEU B 1 74 ? -2.936 7.949 -8.148 1 98.88 74 LEU B N 1
ATOM 1562 C CA . LEU B 1 74 ? -2.58 6.848 -7.254 1 98.88 74 LEU B CA 1
ATOM 1563 C C . LEU B 1 74 ? -1.235 6.246 -7.645 1 98.88 74 LEU B C 1
ATOM 1565 O O . LEU B 1 74 ? -0.412 5.945 -6.777 1 98.88 74 LEU B O 1
ATOM 1569 N N . GLY B 1 75 ? -1.021 6.02 -8.93 1 98.88 75 GLY B N 1
ATOM 1570 C CA . GLY B 1 75 ? 0.276 5.559 -9.398 1 98.88 75 GLY B CA 1
ATOM 1571 C C . GLY B 1 75 ? 1.407 6.512 -9.062 1 98.88 75 GLY B C 1
ATOM 1572 O O . GLY B 1 75 ? 2.498 6.078 -8.688 1 98.88 75 GLY B O 1
ATOM 1573 N N . HIS B 1 76 ? 1.115 7.801 -9.234 1 98.88 76 HIS B N 1
ATOM 1574 C CA . HIS B 1 76 ? 2.098 8.828 -8.906 1 98.88 76 HIS B CA 1
ATOM 1575 C C . HIS B 1 76 ? 2.504 8.758 -7.438 1 98.88 76 HIS B C 1
ATOM 1577 O O . HIS B 1 76 ? 3.684 8.906 -7.105 1 98.88 76 HIS B O 1
ATOM 1583 N N . LEU B 1 77 ? 1.549 8.523 -6.547 1 98.94 77 LEU B N 1
ATOM 1584 C CA . LEU B 1 77 ? 1.865 8.391 -5.129 1 98.94 77 LEU B CA 1
ATOM 1585 C C . LEU B 1 77 ? 2.863 7.262 -4.898 1 98.94 77 LEU B C 1
ATOM 1587 O O . LEU B 1 77 ? 3.812 7.414 -4.125 1 98.94 77 LEU B O 1
ATOM 1591 N N . MET B 1 78 ? 2.666 6.102 -5.547 1 98.94 78 MET B N 1
ATOM 1592 C CA . MET B 1 78 ? 3.549 4.949 -5.375 1 98.94 78 MET B CA 1
ATOM 1593 C C . MET B 1 78 ? 4.945 5.254 -5.91 1 98.94 78 MET B C 1
ATOM 1595 O O . MET B 1 78 ? 5.945 4.855 -5.305 1 98.94 78 MET B O 1
ATOM 1599 N N . VAL B 1 79 ? 5.02 5.922 -7.023 1 98.88 79 VAL B N 1
ATOM 1600 C CA . VAL B 1 79 ? 6.305 6.301 -7.605 1 98.88 79 VAL B CA 1
ATOM 1601 C C . VAL B 1 79 ? 7.043 7.242 -6.66 1 98.88 79 VAL B C 1
ATOM 1603 O O . VAL B 1 79 ? 8.25 7.086 -6.434 1 98.88 79 VAL B O 1
ATOM 1606 N N . VAL B 1 80 ? 6.332 8.242 -6.148 1 98.88 80 VAL B N 1
ATOM 1607 C CA . VAL B 1 80 ? 6.934 9.18 -5.203 1 98.88 80 VAL B CA 1
ATOM 1608 C C . VAL B 1 80 ? 7.387 8.43 -3.951 1 98.88 80 VAL B C 1
ATOM 1610 O O . VAL B 1 80 ? 8.453 8.719 -3.406 1 98.88 80 VAL B O 1
ATOM 1613 N N . ALA B 1 81 ? 6.578 7.48 -3.506 1 98.88 81 ALA B N 1
ATOM 1614 C CA . ALA B 1 81 ? 6.941 6.684 -2.338 1 98.88 81 ALA B CA 1
ATOM 1615 C C . ALA B 1 81 ? 8.281 5.992 -2.539 1 98.88 81 ALA B C 1
ATOM 1617 O O . ALA B 1 81 ? 9.148 6.039 -1.663 1 98.88 81 ALA B O 1
ATOM 1618 N N . ARG B 1 82 ? 8.422 5.293 -3.668 1 98.56 82 ARG B N 1
ATOM 1619 C CA . ARG B 1 82 ? 9.68 4.586 -3.914 1 98.56 82 ARG B CA 1
ATOM 1620 C C . ARG B 1 82 ? 10.852 5.562 -3.992 1 98.56 82 ARG B C 1
ATOM 1622 O O . ARG B 1 82 ? 11.945 5.27 -3.5 1 98.56 82 ARG B O 1
ATOM 1629 N N . LYS B 1 83 ? 10.664 6.75 -4.676 1 98.81 83 LYS B N 1
ATOM 1630 C CA . LYS B 1 83 ? 11.711 7.758 -4.766 1 98.81 83 LYS B CA 1
ATOM 1631 C C . LYS B 1 83 ? 12.117 8.258 -3.381 1 98.81 83 LYS B C 1
ATOM 1633 O O . LYS B 1 83 ? 13.305 8.383 -3.086 1 98.81 83 LYS B O 1
ATOM 1638 N N . CYS B 1 84 ? 11.133 8.547 -2.559 1 98.88 84 CYS B N 1
ATOM 1639 C CA . CYS B 1 84 ? 11.398 9.031 -1.206 1 98.88 84 CYS B CA 1
ATOM 1640 C C . CYS B 1 84 ? 12.086 7.953 -0.372 1 98.88 84 CYS B C 1
ATOM 1642 O O . CYS B 1 84 ? 12.922 8.266 0.479 1 98.88 84 CYS B O 1
ATOM 1644 N N . ALA B 1 85 ? 11.672 6.688 -0.571 1 98.88 85 ALA B N 1
ATOM 1645 C CA . ALA B 1 85 ? 12.328 5.586 0.128 1 98.88 85 ALA B CA 1
ATOM 1646 C C . ALA B 1 85 ? 13.82 5.555 -0.189 1 98.88 85 ALA B C 1
ATOM 1648 O O . ALA B 1 85 ? 14.648 5.309 0.696 1 98.88 85 ALA B O 1
ATOM 1649 N N . LYS B 1 86 ? 14.148 5.738 -1.462 1 98.75 86 LYS B N 1
ATOM 1650 C CA . LYS B 1 86 ? 15.547 5.824 -1.866 1 98.75 86 LYS B CA 1
ATOM 1651 C C . LYS B 1 86 ? 16.234 7.008 -1.196 1 98.75 86 LYS B C 1
ATOM 1653 O O . LYS B 1 86 ? 17.344 6.867 -0.66 1 98.75 86 LYS B O 1
ATOM 1658 N N . GLN B 1 87 ? 15.617 8.141 -1.239 1 98.62 87 GLN B N 1
ATOM 1659 C CA . GLN B 1 87 ? 16.172 9.359 -0.651 1 98.62 87 GLN B CA 1
ATOM 1660 C C . GLN B 1 87 ? 16.406 9.188 0.847 1 98.62 87 GLN B C 1
ATOM 1662 O O . GLN B 1 87 ? 17.359 9.742 1.395 1 98.62 87 GLN B O 1
ATOM 1667 N N . GLN B 1 88 ? 15.523 8.43 1.506 1 98.56 88 GLN B N 1
ATOM 1668 C CA . GLN B 1 88 ? 15.602 8.234 2.949 1 98.56 88 GLN B CA 1
ATOM 1669 C C . GLN B 1 88 ? 16.531 7.074 3.297 1 98.56 88 GLN B C 1
ATOM 1671 O O . GLN B 1 88 ? 16.703 6.73 4.469 1 98.56 88 GLN B O 1
ATOM 1676 N N . GLY B 1 89 ? 17.078 6.41 2.303 1 98.5 89 GLY B N 1
ATOM 1677 C CA . GLY B 1 89 ? 18.125 5.418 2.506 1 98.5 89 GLY B CA 1
ATOM 1678 C C . GLY B 1 89 ? 17.578 4.051 2.877 1 98.5 89 GLY B C 1
ATOM 1679 O O . GLY B 1 89 ? 18.281 3.254 3.512 1 98.5 89 GLY B O 1
ATOM 1680 N N . ILE B 1 90 ? 16.328 3.748 2.527 1 98.62 90 ILE B N 1
ATOM 1681 C CA . ILE B 1 90 ? 15.766 2.477 2.965 1 98.62 90 ILE B CA 1
ATOM 1682 C C . ILE B 1 90 ? 15.422 1.617 1.75 1 98.62 90 ILE B C 1
ATOM 1684 O O . ILE B 1 90 ? 14.906 0.508 1.892 1 98.62 90 ILE B O 1
ATOM 1688 N N . ALA B 1 91 ? 15.734 2.061 0.548 1 98.38 91 ALA B N 1
ATOM 1689 C CA . ALA B 1 91 ? 15.367 1.331 -0.664 1 98.38 91 ALA B CA 1
ATOM 1690 C C . ALA B 1 91 ? 16.172 0.035 -0.782 1 98.38 91 ALA B C 1
ATOM 1692 O O . ALA B 1 91 ? 15.641 -0.987 -1.229 1 98.38 91 ALA B O 1
ATOM 1693 N N . ASP B 1 92 ? 17.391 0.025 -0.388 1 97.62 92 ASP B N 1
ATOM 1694 C CA . ASP B 1 92 ? 18.281 -1.125 -0.575 1 97.62 92 ASP B CA 1
ATOM 1695 C C . ASP B 1 92 ? 17.953 -2.236 0.418 1 97.62 92 ASP B C 1
AT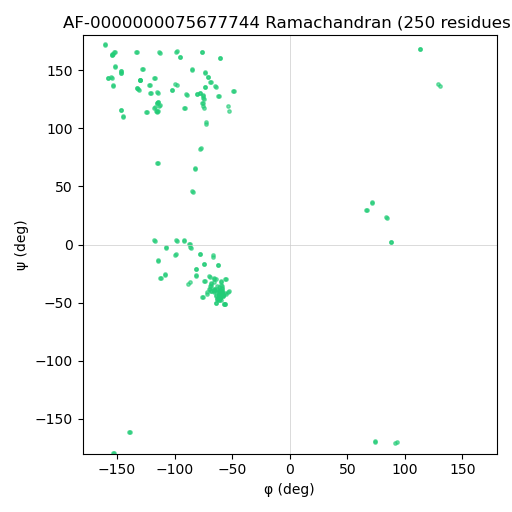OM 1697 O O . ASP B 1 92 ? 17.922 -3.414 0.055 1 97.62 92 ASP B O 1
ATOM 1701 N N . SER B 1 93 ? 17.75 -1.831 1.687 1 97.81 93 SER B N 1
ATOM 1702 C CA . SER B 1 93 ? 17.438 -2.826 2.707 1 97.81 93 SER B CA 1
ATOM 1703 C C . SER B 1 93 ? 16 -3.32 2.574 1 97.81 93 SER B C 1
ATOM 1705 O O . SER B 1 93 ? 15.688 -4.453 2.951 1 97.81 93 SER B O 1
ATOM 1707 N N . GLY B 1 94 ? 15.148 -2.348 2.076 1 98.25 94 GLY B N 1
ATOM 1708 C CA . GLY B 1 94 ? 13.734 -2.666 1.946 1 98.25 94 GLY B CA 1
ATOM 1709 C C . GLY B 1 94 ? 12.859 -1.86 2.883 1 98.25 94 GLY B C 1
ATOM 1710 O O . GLY B 1 94 ? 13.359 -1.168 3.771 1 98.25 94 GLY B O 1
ATOM 1711 N N . PHE B 1 95 ? 11.586 -1.896 2.684 1 98.81 95 PHE B N 1
ATOM 1712 C CA . PHE B 1 95 ? 10.586 -1.163 3.451 1 98.81 95 PHE B CA 1
ATOM 1713 C C . PHE B 1 95 ? 9.203 -1.783 3.275 1 98.81 95 PHE B C 1
ATOM 1715 O O . PHE B 1 95 ? 9.031 -2.717 2.49 1 98.81 95 PHE B O 1
ATOM 1722 N N . ARG B 1 96 ? 8.234 -1.348 3.992 1 98.81 96 ARG B N 1
ATOM 1723 C CA . ARG B 1 96 ? 6.832 -1.727 3.855 1 98.81 96 ARG B CA 1
ATOM 1724 C C . ARG B 1 96 ? 5.961 -0.507 3.582 1 98.81 96 ARG B C 1
ATOM 1726 O O . ARG B 1 96 ? 6.148 0.548 4.191 1 98.81 96 ARG B O 1
ATOM 1733 N N . MET B 1 97 ? 5.141 -0.588 2.588 1 98.94 97 MET B N 1
ATOM 1734 C CA . MET B 1 97 ? 4.129 0.426 2.312 1 98.94 97 MET B CA 1
ATOM 1735 C C . MET B 1 97 ? 2.752 -0.04 2.773 1 98.94 97 MET B C 1
ATOM 1737 O O . MET B 1 97 ? 2.359 -1.18 2.52 1 98.94 97 MET B O 1
ATOM 1741 N N . VAL B 1 98 ? 1.98 0.79 3.477 1 98.88 98 VAL B N 1
ATOM 1742 C CA . VAL B 1 98 ? 0.678 0.416 4.016 1 98.88 98 VAL B CA 1
ATOM 1743 C C . VAL B 1 98 ? -0.344 1.505 3.701 1 98.88 98 VAL B C 1
ATOM 1745 O O . VAL B 1 98 ? -0.049 2.697 3.822 1 98.88 98 VAL B O 1
ATOM 1748 N N . VAL B 1 99 ? -1.446 1.174 3.268 1 98.88 99 VAL B N 1
ATOM 1749 C CA . VAL B 1 99 ? -2.619 2.035 3.164 1 98.88 99 VAL B CA 1
ATOM 1750 C C . VAL B 1 99 ? -3.738 1.495 4.055 1 98.88 99 VAL B C 1
ATOM 1752 O O . VAL B 1 99 ? -4.18 0.357 3.883 1 98.88 99 VAL B O 1
ATOM 1755 N N . ASN B 1 100 ? -4.141 2.244 5 1 98.5 100 ASN B N 1
ATOM 1756 C CA . ASN B 1 100 ? -5.305 1.931 5.82 1 98.5 100 ASN B CA 1
ATOM 1757 C C . ASN B 1 100 ? -6.582 2.516 5.227 1 98.5 100 ASN B C 1
ATOM 1759 O O . ASN B 1 100 ? -6.617 3.688 4.848 1 98.5 100 ASN B O 1
ATOM 1763 N N . ASP B 1 101 ? -7.574 1.695 5.094 1 98.38 101 ASP B N 1
ATOM 1764 C CA . ASP B 1 101 ? -8.844 2.133 4.516 1 98.38 101 ASP B CA 1
ATOM 1765 C C . ASP B 1 101 ? -10.008 1.838 5.461 1 98.38 101 ASP B C 1
ATOM 1767 O O . ASP B 1 101 ? -10.281 0.677 5.77 1 98.38 101 ASP B O 1
ATOM 1771 N N . GLY B 1 102 ? -10.633 2.852 5.965 1 97.31 102 GLY B N 1
ATOM 1772 C CA . GLY B 1 102 ? -11.844 2.684 6.758 1 97.31 102 GLY B CA 1
ATOM 1773 C C . GLY B 1 102 ? -11.57 2.141 8.148 1 97.31 102 GLY B C 1
ATOM 1774 O O . GLY B 1 102 ? -10.422 2.105 8.594 1 97.31 102 GLY B O 1
ATOM 1775 N N . ARG B 1 103 ? -12.648 1.785 8.805 1 95.88 103 ARG B N 1
ATOM 1776 C CA . ARG B 1 103 ? -12.617 1.388 10.211 1 95.88 103 ARG B CA 1
ATOM 1777 C C . ARG B 1 103 ? -11.797 0.115 10.398 1 95.88 103 ARG B C 1
ATOM 1779 O O . ARG B 1 103 ? -10.906 0.065 11.25 1 95.88 103 ARG B O 1
ATOM 1786 N N . HIS B 1 104 ? -12.07 -0.911 9.625 1 97.25 104 HIS B N 1
ATOM 1787 C CA . HIS B 1 104 ? -11.375 -2.182 9.773 1 97.25 104 HIS B CA 1
ATOM 1788 C C . HIS B 1 104 ? -9.898 -2.043 9.43 1 97.25 104 HIS B C 1
ATOM 1790 O O . HIS B 1 104 ? -9.055 -2.748 9.992 1 97.25 104 HIS B O 1
ATOM 1796 N N . GLY B 1 105 ? -9.578 -1.122 8.547 1 97.62 105 GLY B N 1
ATOM 1797 C CA . GLY B 1 105 ? -8.188 -0.885 8.188 1 97.62 105 GLY B CA 1
ATOM 1798 C C . GLY B 1 105 ? -7.434 -0.075 9.227 1 97.62 105 GLY B C 1
ATOM 1799 O O . GLY B 1 105 ? -6.219 0.114 9.117 1 97.62 105 GLY B O 1
ATOM 1800 N N . ALA B 1 106 ? -8.18 0.436 10.211 1 96.75 106 ALA B N 1
ATOM 1801 C CA . ALA B 1 106 ? -7.617 1.277 11.266 1 96.75 106 ALA B CA 1
ATOM 1802 C C . ALA B 1 106 ? -7.227 2.648 10.727 1 96.75 106 ALA B C 1
ATOM 1804 O O . ALA B 1 106 ? -6.191 3.199 11.102 1 96.75 106 ALA B O 1
ATOM 1805 N N . GLN B 1 107 ? -7.965 3.154 9.828 1 96.19 107 GLN B N 1
ATOM 1806 C CA . GLN B 1 107 ? -7.711 4.484 9.289 1 96.19 107 GLN B CA 1
ATOM 1807 C C . GLN B 1 107 ? -8.109 5.57 10.281 1 96.19 107 GLN B C 1
ATOM 1809 O O . GLN B 1 107 ? -9.266 5.621 10.719 1 96.19 107 GLN B O 1
ATOM 1814 N N . SER B 1 108 ? -7.152 6.449 10.578 1 93.81 108 SER B N 1
ATOM 1815 C CA . SER B 1 108 ? -7.426 7.48 11.57 1 93.81 108 SER B CA 1
ATOM 1816 C C . SER B 1 108 ? -7.57 8.852 10.922 1 93.81 108 SER B C 1
ATOM 1818 O O . SER B 1 108 ? -8.094 9.781 11.539 1 93.81 108 SER B O 1
ATOM 1820 N N . VAL B 1 109 ? -7.008 9.086 9.828 1 94.25 109 VAL B N 1
ATOM 1821 C CA . VAL B 1 109 ? -7.172 10.297 9.023 1 94.25 109 VAL B CA 1
ATOM 1822 C C . VAL B 1 109 ? -7.836 9.945 7.691 1 94.25 109 VAL B C 1
ATOM 1824 O O . VAL B 1 109 ? -7.293 9.164 6.906 1 94.25 109 VAL B O 1
ATOM 1827 N N . TYR B 1 110 ? -9.023 10.453 7.52 1 95.31 110 TYR B N 1
ATOM 1828 C CA . TYR B 1 110 ? -9.789 10.086 6.336 1 95.31 110 TYR B CA 1
ATOM 1829 C C . TYR B 1 110 ? -9.375 10.922 5.133 1 95.31 110 TYR B C 1
ATOM 1831 O O . TYR B 1 110 ? -10.164 11.711 4.613 1 95.31 110 TYR B O 1
ATOM 1839 N N . HIS B 1 111 ? -8.258 10.773 4.746 1 97 111 HIS B N 1
ATOM 1840 C CA . HIS B 1 111 ? -7.488 11.227 3.594 1 97 111 HIS B CA 1
ATOM 1841 C C . HIS B 1 111 ? -6.477 10.18 3.152 1 97 111 HIS B C 1
ATOM 1843 O O . HIS B 1 111 ? -5.578 9.812 3.916 1 97 111 HIS B O 1
ATOM 1849 N N . VAL B 1 112 ? -6.66 9.664 1.936 1 98.06 112 VAL B N 1
ATOM 1850 C CA . VAL B 1 112 ? -5.801 8.586 1.462 1 98.06 112 VAL B CA 1
ATOM 1851 C C . VAL B 1 112 ? -4.336 8.945 1.693 1 98.06 112 VAL B C 1
ATOM 1853 O O . VAL B 1 112 ? -3.918 10.078 1.417 1 98.06 112 VAL B O 1
ATOM 1856 N N . HIS B 1 113 ? -3.578 8.047 2.252 1 98.5 113 HIS B N 1
ATOM 1857 C CA . HIS B 1 113 ? -2.145 8.258 2.414 1 98.5 113 HIS B CA 1
ATOM 1858 C C . HIS B 1 113 ? -1.392 6.938 2.486 1 98.5 113 HIS B C 1
ATOM 1860 O O . HIS B 1 113 ? -1.896 5.961 3.047 1 98.5 113 HIS B O 1
ATOM 1866 N N . LEU B 1 114 ? -0.215 6.91 1.914 1 98.88 114 LEU B N 1
ATOM 1867 C CA . LEU B 1 114 ? 0.71 5.785 1.983 1 98.88 114 LEU B CA 1
ATOM 1868 C C . LEU B 1 114 ? 1.657 5.934 3.17 1 98.88 114 LEU B C 1
ATOM 1870 O O . LEU B 1 114 ? 2.381 6.926 3.271 1 98.88 114 LEU B O 1
ATOM 1874 N N . HIS B 1 115 ? 1.587 5.004 4.098 1 98.88 115 HIS B N 1
ATOM 1875 C CA . HIS B 1 115 ? 2.635 4.891 5.105 1 98.88 115 HIS B CA 1
ATOM 1876 C C . HIS B 1 115 ? 3.846 4.137 4.562 1 98.88 115 HIS B C 1
ATOM 1878 O O . HIS B 1 115 ? 3.707 3.035 4.027 1 98.88 115 HIS B O 1
ATOM 1884 N N . ILE B 1 116 ? 4.977 4.648 4.695 1 98.94 116 ILE B N 1
ATOM 1885 C CA . ILE B 1 116 ? 6.203 3.939 4.355 1 98.94 116 ILE B CA 1
ATOM 1886 C C . ILE B 1 116 ? 7.035 3.717 5.613 1 98.94 116 ILE B C 1
ATOM 1888 O O . ILE B 1 116 ? 7.387 4.672 6.312 1 98.94 116 ILE B O 1
ATOM 1892 N N . PHE B 1 117 ? 7.309 2.469 5.875 1 98.75 117 PHE B N 1
ATOM 1893 C CA . PHE B 1 117 ? 8.078 2.072 7.051 1 98.75 117 PHE B CA 1
ATOM 1894 C C . PHE B 1 117 ? 9.406 1.445 6.641 1 98.75 117 PHE B C 1
ATOM 1896 O O . PHE B 1 117 ? 9.438 0.542 5.805 1 98.75 117 PHE B O 1
ATOM 1903 N N . GLY B 1 118 ? 10.508 1.861 7.215 1 98.56 118 GLY B N 1
ATOM 1904 C CA . GLY B 1 118 ? 11.812 1.282 6.957 1 98.56 118 GLY B CA 1
ATOM 1905 C C . GLY B 1 118 ? 12.781 1.445 8.117 1 98.56 118 GLY B C 1
ATOM 1906 O O . GLY B 1 118 ? 12.398 1.915 9.188 1 98.56 118 GLY B O 1
ATOM 1907 N N . GLY B 1 119 ? 14.008 0.949 7.941 1 98.44 119 GLY B N 1
ATOM 1908 C CA . GLY B 1 119 ? 15.047 1.072 8.945 1 98.44 119 GLY B CA 1
ATOM 1909 C C . GLY B 1 119 ? 15.039 -0.057 9.961 1 98.44 119 GLY B C 1
ATOM 1910 O O . GLY B 1 119 ? 15.836 -0.068 10.898 1 98.44 119 GLY B O 1
ATOM 1911 N N . ARG B 1 120 ? 14.18 -1.007 9.828 1 97.88 120 ARG B N 1
ATOM 1912 C CA . ARG B 1 120 ? 14.109 -2.221 10.641 1 97.88 120 ARG B CA 1
ATOM 1913 C C . ARG B 1 120 ? 13.438 -3.352 9.867 1 97.88 120 ARG B C 1
ATOM 1915 O O . ARG B 1 120 ? 12.773 -3.113 8.859 1 97.88 120 ARG B O 1
ATOM 1922 N N . LYS B 1 121 ? 13.609 -4.551 10.344 1 97.31 121 LYS B N 1
ATOM 1923 C CA . LYS B 1 121 ? 12.883 -5.691 9.797 1 97.31 121 LYS B CA 1
ATOM 1924 C C . LYS B 1 121 ? 11.422 -5.684 10.258 1 97.31 121 LYS B C 1
ATOM 1926 O O . LYS B 1 121 ? 11.148 -5.594 11.453 1 97.31 121 LYS B O 1
ATOM 1931 N N . MET B 1 122 ? 10.586 -5.777 9.312 1 97.25 122 MET B N 1
ATOM 1932 C CA . MET B 1 122 ? 9.164 -5.789 9.641 1 97.25 122 MET B CA 1
ATOM 1933 C C . MET B 1 122 ? 8.703 -7.195 10 1 97.25 122 MET B C 1
ATOM 1935 O O . MET B 1 122 ? 9.258 -8.18 9.516 1 97.25 122 MET B O 1
ATOM 1939 N N . SER B 1 123 ? 7.738 -7.211 10.82 1 95.75 123 SER B N 1
ATOM 1940 C CA . SER B 1 123 ? 7.16 -8.5 11.188 1 95.75 123 SER B CA 1
ATOM 1941 C C . SER B 1 123 ? 5.945 -8.828 10.328 1 95.75 123 SER B C 1
ATOM 1943 O O . SER B 1 123 ? 5.363 -7.938 9.703 1 95.75 123 SER B O 1
ATOM 1945 N N . TRP B 1 124 ? 5.57 -10.086 10.281 1 94.62 124 TRP B N 1
ATOM 1946 C CA . TRP B 1 124 ? 4.422 -10.609 9.547 1 94.62 124 TRP B CA 1
ATOM 1947 C C . TRP B 1 124 ? 3.574 -11.516 10.438 1 94.62 124 TRP B C 1
ATOM 1949 O O . TRP B 1 124 ? 4.109 -12.328 11.195 1 94.62 124 TRP B O 1
ATOM 1959 N N . PRO B 1 125 ? 2.281 -11.383 10.469 1 94.94 125 PRO B N 1
ATOM 1960 C CA . PRO B 1 125 ? 1.472 -10.555 9.57 1 94.94 125 PRO B CA 1
ATOM 1961 C C . PRO B 1 125 ? 1.549 -9.07 9.898 1 94.94 125 PRO B C 1
ATOM 1963 O O . PRO B 1 125 ? 2.055 -8.695 10.961 1 94.94 125 PRO B O 1
ATOM 1966 N N . PRO B 1 126 ? 1.12 -8.195 9.039 1 94.94 126 PRO B N 1
ATOM 1967 C CA . PRO B 1 126 ? 1.267 -6.746 9.211 1 94.94 126 PRO B CA 1
ATOM 1968 C C . PRO B 1 126 ? 0.153 -6.137 10.055 1 94.94 126 PRO B C 1
ATOM 1970 O O . PRO B 1 126 ? -0.385 -5.082 9.711 1 94.94 126 PRO B O 1
ATOM 1973 N N . GLY B 1 127 ? -0.193 -6.766 11.195 1 91 127 GLY B N 1
ATOM 1974 C CA . GLY B 1 127 ? -1.224 -6.27 12.094 1 91 127 GLY B CA 1
ATOM 1975 C C . GLY B 1 127 ? -2.578 -6.91 11.859 1 91 127 GLY B C 1
ATOM 1976 O O . GLY B 1 127 ? -2.785 -7.586 10.852 1 91 127 GLY B O 1
#

pLDDT: mean 91.47, std 16.46, range [28.36, 98.94]

Nearest PDB structures (foldseek):
  6d6j-assembly1_A  TM=9.845E-01  e=6.215E-15  Legionella pneumophila subsp. pneumophila str. Philadelphia 1
  3n1s-assembly1_B  TM=9.693E-01  e=4.561E-15  Escherichia coli
  3n1t-assembly2_E  TM=9.652E-01  e=2.142E-14  Escherichia coli
  4egu-assembly1_B  TM=9.444E-01  e=1.353E-12  Clostridioides difficile 630
  5uvm-assembly1_A  TM=9.668E-01  e=6.764E-12  Acetivibrio thermocellus DSM 1313

Secondary structure (DSSP, 8-state):
-HHHHHHHHHPPSSS--HHHHHHTTSS---EEEE-SSEEEEE-SS-SSSEEEEEEESS----GGG--GGGHHHHHHHHHHHHHHHHHTT-TTT-EEEEEEETTTTT--SSS--EEEEESSPPPSS--/--HHHHHHHH--SSS--HHHHHHTTSS---EEEE-SSEEEEE-SS-SSSEEEEEEESS----GGG--GGGHHHHHHHHHHHHHHHHHTT-TTT-EEEEEEETTTTT--SSS--EEEEESSPPPSS--

Radius of gyration: 16.76 Å; Cα contacts (8 Å, |Δi|>4): 565; chains: 2; bounding box: 36×50×41 Å

Organism: Branchiostoma floridae (NCBI:txid7739)

InterPro domains:
  IPR001310 Histidine triad (HIT) protein [PR00332] (18-34)
  IPR001310 Histidine triad (HIT) protein [PR00332] (39-57)
  IPR001310 Histidine triad (HIT) protein [PR00332] (107-117)
  IPR001310 Histidine triad (HIT) protein [PTHR23089] (1-127)
  IPR011146 HIT-like domain [PF01230] (24-121)
  IPR011146 HIT-like domain [PS51084] (18-127)
  IPR019808 Histidine triad, conserved site [PS00892] (100-118)
  IPR036265 HIT-like superfamily [G3DSA:3.30.428.10] (1-127)
  IPR036265 HIT-like superfamily [SSF54197] (15-126)

Foldseek 3Di:
DPVLLVLQVVADPDDQWVVLCVLVVVDDFQWDDDDPFWTKGFDPDDPAPGKIKIFTNPFAQFPVRDDPVCVVSVVVSVVVLLVVCVVVPFNVVDWDKDWQGHNVSSGNGRGTMIMIHGDDDDDPPND/DPPLLVLQVVADPDDQWVVLCVLVVVDDFQWDDDDPFWTKGFDPDDPAPGKIKIFTNPFAQFPVRDDPVCVVSVVVSVVVLLVVCVVVPFNVVDWDKDWQGHNVSSHNGRGTMIMIHGDDDDDPPPD

Sequence (254 aa):
MADEVTKAHSAREGGDTIFGKIIRKEIPADIIYEDDQCLAFRDINPQAPVHFLVIPKKPIPQLSKAEDGDEQLLGHLMVVARKCAKQQGIADSGFRMVVNDGRHGAQSVYHVHLHIFGGRKMSWPPGMADEVTKAHSAREGGDTIFGKIIRKEIPADIIYEDDQCLAFRDINPQAPVHFLVIPKKPIPQLSKAEDGDEQLLGHLMVVARKCAKQQGIADSGFRMVVNDGRHGAQSVYHVHLHIFGGRKMSWPPG

Solvent-accessible surface area (backbone atoms only — not comparable to full-atom values): 13362 Å² total; per-residue (Å²): 111,69,55,53,52,53,41,11,73,70,42,57,85,69,80,84,48,73,63,53,35,43,74,69,63,72,44,91,72,59,66,77,44,74,62,96,57,35,41,26,31,50,49,91,75,54,87,40,84,36,30,33,36,36,30,54,66,66,90,37,49,27,60,64,70,54,54,80,87,43,24,59,59,52,4,46,49,54,51,49,46,32,52,49,34,45,75,70,69,22,42,84,56,8,25,32,39,37,33,51,19,43,63,20,21,37,23,39,62,54,44,42,44,38,38,37,37,18,76,51,74,43,48,70,67,52,66,117,67,57,54,53,54,41,12,73,68,42,56,87,69,80,84,48,74,64,54,34,45,74,69,64,74,42,92,71,60,67,77,45,73,62,96,57,34,40,26,30,49,49,91,76,54,89,41,84,37,29,33,34,36,28,54,68,64,89,36,50,26,60,64,68,52,54,82,88,41,24,59,59,51,4,46,47,53,51,50,46,33,53,50,32,46,73,71,68,23,43,85,54,8,25,30,39,37,34,50,19,43,64,19,20,40,25,36,61,54,45,44,45,39,39,37,37,16,77,51,74,43,49,62,66,53,66